Protein 1NN5 (pdb70)

Radius of gyration: 16.19 Å; Cα contacts (8 Å, |Δi|>4): 352; chains: 1; bounding box: 42×41×39 Å

Solvent-accessible surface area: 9701 Å² total; per-residue (Å²): 252,43,2,0,0,0,0,0,0,0,9,23,113,2,20,13,52,38,5,0,132,44,0,21,117,20,0,59,92,62,70,49,140,7,68,56,20,87,8,23,26,85,80,31,151,42,0,128,98,0,15,32,5,15,69,134,155,39,129,38,104,52,80,46,0,0,82,39,26,2,34,0,5,95,69,29,10,95,64,0,108,96,50,2,83,97,24,1,3,1,0,0,18,47,1,0,0,10,9,0,0,22,4,11,3,26,76,152,22,65,51,93,92,0,51,88,35,0,43,14,0,2,49,4,18,2,0,0,2,0,74,14,130,58,80,56,8,84,180,125,88,54,25,75,84,58,79,29,21,84,122,1,28,118,14,0,68,83,8,34,138,33,132,84,11,61,31,85,83,3,71,2,68,88,70,100,106,38,4,17,79,53,0,60,70,48,0,48,84,6,22,58,84,28,20,158,54,120,46,28,90,0,33,174

GO terms:
  GO:0004798 dTMP kinase activity (F, IDA)
  GO:0005524 ATP binding (F, IDA)
  GO:0046105 thymidine biosynthetic process (P, IDA)
  GO:0006233 dTDP biosynthetic process (P, IDA)
  GO:0004798 dTMP kinase activity (F, EXP)
  GO:0004798 dTMP kinase activity (F, TAS)
  GO:0005739 mitochondrion (C, HTP)
  GO:0005829 cytosol (C, TAS)
  GO:0046105 thymidine biosynthetic process (P, TAS)

Nearest PDB structures (foldseek):
  1nn5-assembly1_A-2  TM=1.005E+00  e=3.009E-41  Homo sapiens
  1e9d-assembly1_A  TM=1.001E+00  e=5.548E-38  Homo sapiens
  2yof-assembly2_B  TM=9.367E-01  e=5.648E-21  Plasmodium falciparum 3D7
  2wwi-assembly2_C  TM=9.318E-01  e=3.232E-20  Plasmodium falciparum 3D7
  2yoh-assembly2_B  TM=9.414E-01  e=3.646E-20  Plasmodium falciparum 3D7

Secondary structure (DSSP, 8-state):
-PPPEEEEEESTTSSHHHHHHHHHHHHHHTT--EEEEESS-TTSHHHHHHHHHHTTSS---HHHHHHHHHHHHHTTHHHHHHHHHTT-EEEEES-HHHHHHHHHTSTT--HHHHHGGGTTSBPPSEEEEEE--HHHHHH--TT-SHHHHHHHHHHHHHHTT-TTS-EEEEETTS-HHHHHHHHHHHHHHHHHHGGGS---BTT-

CATH classification: 3.40.50.300

InterPro domains:
  IPR018094 Thymidylate kinase [MF_00165] (7-199)
  IPR018094 Thymidylate kinase [TIGR00041] (5-191)
  IPR018095 Thymidylate kinase, conserved site [PS01331] (94-106)
  IPR027417 P-loop containing nucleoside triphosphate hydrolase [G3DSA:3.40.50.300] (1-212)
  IPR027417 P-loop containing nucleoside triphosphate hydrolase [SSF52540] (4-200)
  IPR039430 Thymidylate kinase-like domain [PF02223] (11-191)

Organism: Homo sapiens (NCBI:txid9606)

Sequence (204 aa):
RRGALIVLEGVDRAGKSTQSRKLVEALCAAGHRAELLRFPERSTEIGKLLSSYLQKKSDVEDHSVHLLFSANRWEQVPLIKEKLSQGVTLVVDRYAFSGVAFTGAKENFSLDWCKQPDVGLPKPDLVLFLQLQLADAAKRERYENGAFQERALRCFHQLMKDTTLNWKMVDASKSIEAVHEDIRVLSEDAIATATEKPLGELWK

B-factor: mean 20.15, std 10.58, range [7.28, 61.02]

Foldseek 3Di:
DFFFEEEEAEFAQLCLVVLLVLLCVVCVVVPAAEDEAEPPPLPDPLNVVLVCQLQVVDPDDLVVSLLSRLVSQVVCQVVVVVRRVVRYYYYYRDDLLLSLLQSVLDPPDPSVNSCPSQFFGFAGLEYEYRDDPLVVSVVRGPQPDVSSSVSSVVSSVVVVVPPVHHYDYFDSPDDSVVSSVVVNVVSVVSRPPSPVDDGDTPPD

Structure (mmCIF, N/CA/C/O backbone):
data_1NN5
#
_entry.id   1NN5
#
_cell.length_a   101.100
_cell.length_b   101.100
_cell.length_c   49.800
_cell.angle_alpha   90.00
_cell.angle_beta   90.00
_cell.angle_gamma   90.00
#
_symmetry.space_group_name_H-M   'P 43 21 2'
#
loop_
_entity.id
_entity.type
_entity.pdbx_description
1 polymer 'Similar to deoxythymidylate kinase (thymidylate kinase)'
2 non-polymer 'MAGNESIUM ION'
3 non-polymer "3'-DEOXYTHYMIDINE-5'-MONOPHOSPHATE"
4 non-polymer 'PHOSPHOAMINOPHOSPHONIC ACID-ADENYLATE ESTER'
5 water water
#
loop_
_atom_site.group_PDB
_atom_site.id
_atom_site.type_symbol
_atom_site.label_atom_id
_atom_site.label_alt_id
_atom_site.label_comp_id
_atom_site.label_asym_id
_atom_site.label_entity_id
_atom_site.label_seq_id
_atom_site.pdbx_PDB_ins_code
_atom_site.Cartn_x
_atom_site.Cartn_y
_atom_site.Cartn_z
_atom_site.occupancy
_atom_site.B_iso_or_equiv
_atom_site.auth_seq_id
_atom_site.auth_comp_id
_atom_site.auth_asym_id
_atom_site.auth_atom_id
_atom_site.pdbx_PDB_model_num
ATOM 1 N N . ARG A 1 7 ? -8.365 65.206 3.643 1.00 27.70 4 ARG A N 1
ATOM 2 C CA . ARG A 1 7 ? -8.732 65.647 5.029 1.00 26.25 4 ARG A CA 1
ATOM 3 C C . ARG A 1 7 ? -7.451 65.896 5.822 1.00 22.23 4 ARG A C 1
ATOM 4 O O . ARG A 1 7 ? -6.801 64.921 6.195 1.00 22.53 4 ARG A O 1
ATOM 12 N N . ARG A 1 8 ? -7.086 67.163 6.001 1.00 19.10 5 ARG A N 1
ATOM 13 C CA . ARG A 1 8 ? -5.805 67.392 6.650 1.00 15.97 5 ARG A CA 1
ATOM 14 C C . ARG A 1 8 ? -5.787 67.039 8.136 1.00 14.54 5 ARG A C 1
ATOM 15 O O . ARG A 1 8 ? -6.801 67.079 8.822 1.00 15.04 5 ARG A O 1
ATOM 23 N N . GLY A 1 9 ? -4.542 66.847 8.589 1.00 14.24 6 GLY A N 1
ATOM 24 C CA . GLY A 1 9 ? -4.304 66.632 10.016 1.00 12.40 6 GLY A CA 1
ATOM 25 C C . GLY A 1 9 ? -4.339 67.989 10.740 1.00 14.08 6 GLY A C 1
ATOM 26 O O . GLY A 1 9 ? -4.273 69.049 10.116 1.00 12.24 6 GLY A O 1
ATOM 27 N N . ALA A 1 10 ? -4.416 67.903 12.064 1.00 12.36 7 ALA A N 1
ATOM 28 C CA . ALA A 1 10 ? -4.389 69.079 12.920 1.00 11.49 7 ALA A CA 1
ATOM 29 C C . ALA A 1 10 ? -2.943 69.330 13.404 1.00 10.09 7 ALA A C 1
ATOM 30 O O . ALA A 1 10 ? -2.189 68.384 13.570 1.00 10.40 7 ALA A O 1
ATOM 32 N N . LEU A 1 11 ? -2.655 70.590 13.651 1.00 10.65 8 LEU A N 1
ATOM 33 C CA . LEU A 1 11 ? -1.344 70.983 14.209 1.00 9.83 8 LEU A CA 1
ATOM 34 C C . LEU A 1 11 ? -1.616 71.370 15.657 1.00 9.53 8 LEU A C 1
ATOM 35 O O . LEU A 1 11 ? -2.282 72.363 15.922 1.00 10.69 8 LEU A O 1
ATOM 40 N N . ILE A 1 12 ? -1.193 70.512 16.567 1.00 9.33 9 ILE A N 1
ATOM 41 C CA . ILE A 1 12 ? -1.482 70.701 17.990 1.00 8.41 9 ILE A CA 1
ATOM 42 C C . ILE A 1 12 ? -0.183 70.982 18.734 1.00 10.01 9 ILE A C 1
ATOM 43 O O . ILE A 1 12 ? 0.761 70.199 18.588 1.00 10.60 9 ILE A O 1
ATOM 48 N N . VAL A 1 13 ? -0.122 72.112 19.431 1.00 9.98 10 VAL A N 1
ATOM 49 C CA . VAL A 1 13 ? 1.091 72.466 20.163 1.00 10.33 10 VAL A CA 1
ATOM 50 C C . VAL A 1 13 ? 0.858 72.396 21.665 1.00 9.00 10 VAL A C 1
ATOM 51 O O . VAL A 1 13 ? -0.202 72.856 22.125 1.00 8.89 10 VAL A O 1
ATOM 55 N N . LEU A 1 14 ? 1.865 71.912 22.391 1.00 9.03 11 LEU A N 1
ATOM 56 C CA . LEU A 1 14 ? 1.836 71.934 23.853 1.00 9.57 11 LEU A CA 1
ATOM 57 C C . LEU A 1 14 ? 2.903 72.935 24.318 1.00 10.38 11 LEU A C 1
ATOM 58 O O . LEU A 1 14 ? 4.073 72.850 23.933 1.00 10.79 11 LEU A O 1
ATOM 63 N N . GLU A 1 15 ? 2.471 73.865 25.157 1.00 9.73 12 GLU A N 1
ATOM 64 C CA . GLU A 1 15 ? 3.337 74.852 25.793 1.00 9.39 12 GLU A CA 1
ATOM 65 C C . GLU A 1 15 ? 3.086 74.845 27.308 1.00 11.65 12 GLU A C 1
ATOM 66 O O . GLU A 1 15 ? 2.143 74.182 27.762 1.00 11.57 12 GLU A O 1
ATOM 72 N N . GLY A 1 16 ? 3.971 75.505 28.041 1.00 13.49 13 GLY A N 1
ATOM 73 C CA . GLY A 1 16 ? 3.890 75.573 29.502 1.00 15.46 13 GLY A CA 1
ATOM 74 C C . GLY A 1 16 ? 5.305 75.858 30.052 1.00 20.44 13 GLY A C 1
ATOM 75 O O . GLY A 1 16 ? 6.301 75.815 29.333 1.00 21.09 13 GLY A O 1
ATOM 76 N N . VAL A 1 17 ? 5.367 76.254 31.323 1.00 26.67 14 VAL A N 1
ATOM 77 C CA . VAL A 1 17 ? 6.647 76.538 31.969 1.00 27.98 14 VAL A CA 1
ATOM 78 C C . VAL A 1 17 ? 7.432 75.232 32.095 1.00 29.07 14 VAL A C 1
ATOM 79 O O . VAL A 1 17 ? 6.847 74.161 31.868 1.00 29.30 14 VAL A O 1
ATOM 83 N N . ASP A 1 18 ? 8.705 75.310 32.473 1.00 26.45 15 ASP A N 1
ATOM 84 C CA . ASP A 1 18 ? 9.482 74.086 32.639 1.00 25.26 15 ASP A CA 1
ATOM 85 C C . ASP A 1 18 ? 8.824 73.142 33.647 1.00 22.75 15 ASP A C 1
ATOM 86 O O . ASP A 1 18 ? 8.320 73.525 34.693 1.00 23.71 15 ASP A O 1
ATOM 91 N N . ARG A 1 19 ? 8.854 71.847 33.319 1.00 18.40 16 ARG A N 1
ATOM 92 C CA . ARG A 1 19 ? 8.306 70.794 34.158 1.00 18.32 16 ARG A CA 1
ATOM 93 C C . ARG A 1 19 ? 6.806 70.705 34.306 1.00 20.48 16 ARG A C 1
ATOM 94 O O . ARG A 1 19 ? 6.302 69.940 35.118 1.00 19.54 16 ARG A O 1
ATOM 102 N N . ALA A 1 20 ? 6.064 71.410 33.459 1.00 19.73 17 ALA A N 1
ATOM 103 C CA . ALA A 1 20 ? 4.620 71.373 33.438 1.00 20.80 17 ALA A CA 1
ATOM 104 C C . ALA A 1 20 ? 4.092 70.030 32.937 1.00 19.86 17 ALA A C 1
ATOM 105 O O . ALA A 1 20 ? 2.939 69.723 33.198 1.00 24.07 17 ALA A O 1
ATOM 107 N N . GLY A 1 21 ? 4.919 69.246 32.242 1.00 12.39 18 GLY A N 1
ATOM 108 C CA . GLY A 1 21 ? 4.465 67.974 31.705 1.00 12.48 18 GLY A CA 1
ATOM 109 C C . GLY A 1 21 ? 4.321 67.931 30.180 1.00 10.57 18 GLY A C 1
ATOM 110 O O . GLY A 1 21 ? 3.686 67.042 29.595 1.00 10.40 18 GLY A O 1
ATOM 111 N N . LYS A 1 22 ? 4.915 68.895 29.500 1.00 10.60 19 LYS A N 1
ATOM 112 C CA . LYS A 1 22 ? 4.799 69.010 28.046 1.00 9.49 19 LYS A CA 1
ATOM 113 C C . LYS A 1 22 ? 5.262 67.746 27.342 1.00 10.72 19 LYS A C 1
ATOM 114 O O . LYS A 1 22 ? 4.608 67.250 26.423 1.00 10.44 19 LYS A O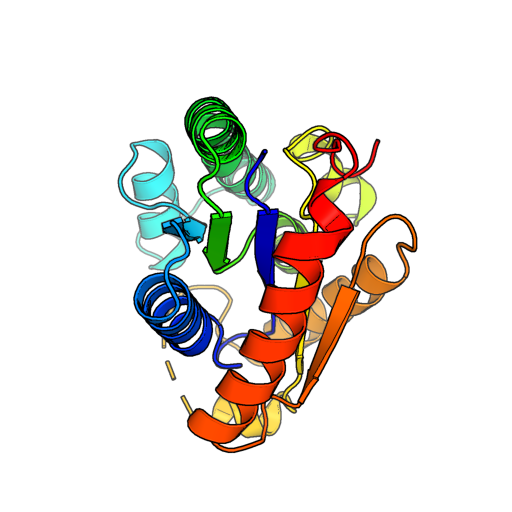 1
ATOM 120 N N . SER A 1 23 ? 6.460 67.277 27.708 1.00 10.67 20 SER A N 1
ATOM 121 C CA . SER A 1 23 ? 6.971 66.117 26.975 1.00 9.29 20 SER A CA 1
ATOM 122 C C . SER A 1 23 ? 6.197 64.858 27.304 1.00 9.27 20 SER A C 1
ATOM 123 O O . SER A 1 23 ? 5.856 64.087 26.387 1.00 10.55 20 SER A O 1
ATOM 126 N N . THR A 1 24 ? 5.912 64.662 28.589 1.00 9.98 21 THR A N 1
ATOM 127 C CA . THR A 1 24 ? 5.126 63.473 28.940 1.00 9.95 21 THR A CA 1
ATOM 128 C C . THR A 1 24 ? 3.795 63.468 28.192 1.00 9.95 21 THR A C 1
ATOM 129 O O . THR A 1 24 ? 3.368 62.447 27.645 1.00 10.29 21 THR A O 1
ATOM 133 N N . GLN A 1 25 ? 3.094 64.610 28.280 1.00 10.04 22 GLN A N 1
ATOM 134 C CA . GLN A 1 25 ? 1.770 64.674 27.644 1.00 7.28 22 GLN A CA 1
ATOM 135 C C . GLN A 1 25 ? 1.830 64.647 26.126 1.00 9.58 22 GLN A C 1
ATOM 136 O O . GLN A 1 25 ? 0.889 64.089 25.521 1.00 8.95 22 GLN A O 1
ATOM 142 N N . SER A 1 26 ? 2.904 65.158 25.527 1.00 8.73 23 SER A N 1
ATOM 143 C CA . SER A 1 26 ? 2.984 65.055 24.059 1.00 8.43 23 SER A CA 1
ATOM 144 C C . SER A 1 26 ? 3.141 63.600 23.651 1.00 8.02 23 SER A C 1
ATOM 145 O O . SER A 1 26 ? 2.474 63.124 22.740 1.00 9.75 23 SER A O 1
ATOM 149 N N . ARG A 1 27 ? 4.008 62.861 24.355 1.00 9.39 24 ARG A N 1
ATOM 150 C CA . ARG A 1 27 ? 4.215 61.447 24.043 1.00 9.69 24 ARG A CA 1
ATOM 151 C C . ARG A 1 27 ? 2.922 60.676 24.263 1.00 9.45 24 ARG A C 1
ATOM 152 O O . ARG A 1 27 ? 2.548 59.892 23.367 1.00 10.59 24 ARG A O 1
ATOM 160 N N . LYS A 1 28 ? 2.270 60.866 25.399 1.00 8.59 25 LYS A N 1
ATOM 161 C CA . LYS A 1 28 ? 1.038 60.112 25.668 1.00 9.04 25 LYS A CA 1
ATOM 162 C C . LYS A 1 28 ? -0.073 60.487 24.686 1.00 9.87 25 LYS A C 1
ATOM 163 O O . LYS A 1 28 ? -0.876 59.625 24.328 1.00 10.55 25 LYS A O 1
ATOM 169 N N . LEU A 1 29 ? -0.110 61.731 24.230 1.00 9.69 26 LEU A N 1
ATOM 170 C CA . LEU A 1 29 ? -1.174 62.111 23.302 1.00 8.79 26 LEU A CA 1
ATOM 171 C C . LEU A 1 29 ? -0.970 61.397 21.982 1.00 9.53 26 LEU A C 1
ATOM 172 O O . LEU A 1 29 ? -1.954 60.887 21.426 1.00 9.20 26 LEU A O 1
ATOM 177 N N . VAL A 1 30 ? 0.239 61.358 21.432 1.00 9.40 27 VAL A N 1
ATOM 178 C CA . VAL A 1 30 ? 0.449 60.689 20.139 1.00 9.75 27 VAL A CA 1
ATOM 179 C C . VAL A 1 30 ? 0.112 59.211 20.295 1.00 10.05 27 VAL A C 1
ATOM 180 O O . VAL A 1 30 ? -0.553 58.656 19.422 1.00 10.35 27 VAL A O 1
ATOM 184 N N . GLU A 1 31 ? 0.528 58.611 21.401 1.00 10.28 28 GLU A N 1
ATOM 185 C CA . GLU A 1 31 ? 0.205 57.185 21.599 1.00 12.46 28 GLU A CA 1
ATOM 186 C C . GLU A 1 31 ? -1.293 56.958 21.610 1.00 12.56 28 GLU A C 1
ATOM 187 O O . GLU A 1 31 ? -1.805 56.042 20.951 1.00 13.52 28 GLU A O 1
ATOM 193 N N . ALA A 1 32 ? -2.029 57.791 22.330 1.00 11.63 29 ALA A N 1
ATOM 194 C CA . ALA A 1 32 ? -3.481 57.607 22.436 1.00 10.66 29 ALA A CA 1
ATOM 195 C C . ALA A 1 32 ? -4.177 57.855 21.109 1.00 10.90 29 ALA A C 1
ATOM 196 O O . ALA A 1 32 ? -5.150 57.150 20.775 1.00 12.37 29 ALA A O 1
ATOM 198 N N . LEU A 1 33 ? -3.743 58.882 20.394 1.00 10.64 30 LEU A N 1
ATOM 199 C CA . LEU A 1 33 ? -4.387 59.168 19.108 1.00 9.65 30 LEU A CA 1
ATOM 200 C C . LEU A 1 33 ? -4.167 58.006 18.158 1.00 10.46 30 LEU A C 1
ATOM 201 O O . LEU A 1 33 ? -5.131 57.587 17.482 1.00 12.06 30 LEU A O 1
ATOM 206 N N . CYS A 1 34 ? -2.943 57.476 18.059 1.00 10.65 31 CYS A N 1
ATOM 207 C CA . CYS A 1 34 ? -2.689 56.370 17.140 1.00 10.44 31 CYS A CA 1
ATOM 208 C C . CYS A 1 34 ? -3.473 55.126 17.560 1.00 13.68 31 CYS A C 1
ATOM 209 O O . CYS A 1 34 ? -3.989 54.418 16.682 1.00 14.30 31 CYS A O 1
ATOM 212 N N . ALA A 1 35 ? -3.623 54.910 18.868 1.00 11.33 32 ALA A N 1
ATOM 213 C CA . ALA A 1 35 ? -4.387 53.735 19.320 1.00 12.22 32 ALA A CA 1
ATOM 214 C C . ALA A 1 35 ? -5.862 53.884 18.982 1.00 12.48 32 ALA A C 1
ATOM 215 O O . ALA A 1 35 ? -6.597 52.886 18.970 1.00 14.70 32 ALA A O 1
ATOM 217 N N . ALA A 1 36 ? -6.327 55.109 18.760 1.00 11.44 33 ALA A N 1
ATOM 218 C CA . ALA A 1 36 ? -7.692 55.416 18.426 1.00 12.14 33 ALA A CA 1
ATOM 219 C C . ALA A 1 36 ? -7.858 55.548 16.913 1.00 11.17 33 ALA A C 1
ATOM 220 O O . ALA A 1 36 ? -8.882 56.091 16.459 1.00 11.61 33 ALA A O 1
ATOM 222 N N . GLY A 1 37 ? -6.922 55.035 16.124 1.00 10.82 34 GLY A N 1
ATOM 223 C CA . GLY A 1 37 ? -7.013 55.020 14.687 1.00 10.85 34 GLY A CA 1
ATOM 224 C C . GLY A 1 37 ? -6.599 56.264 13.938 1.00 12.28 34 GLY A C 1
ATOM 225 O O . GLY A 1 37 ? -6.796 56.351 12.725 1.00 12.40 34 GLY A O 1
ATOM 226 N N . HIS A 1 38 ? -6.114 57.286 14.663 1.00 11.78 35 HIS A N 1
ATOM 227 C CA . HIS A 1 38 ? -5.643 58.460 13.920 1.00 10.63 35 HIS A CA 1
ATOM 228 C C . HIS A 1 38 ? -4.203 58.227 13.452 1.00 11.80 35 HIS A C 1
ATOM 229 O O . HIS A 1 38 ? -3.492 57.419 14.053 1.00 14.11 35 HIS A O 1
ATOM 236 N N . ARG A 1 39 ? -3.799 58.964 12.439 1.00 12.75 36 ARG A N 1
ATOM 237 C CA . ARG A 1 39 ? -2.403 59.036 12.064 1.00 13.05 36 ARG A CA 1
ATOM 238 C C . ARG A 1 39 ? -1.870 60.304 12.769 1.00 12.03 36 ARG A C 1
ATOM 239 O O . ARG A 1 39 ? -2.342 61.396 12.477 1.00 14.23 36 ARG A O 1
ATOM 247 N N . ALA A 1 40 ? -0.993 60.094 13.731 1.00 12.63 37 ALA A N 1
ATOM 248 C CA . ALA A 1 40 ? -0.453 61.234 14.477 1.00 12.82 37 ALA A CA 1
ATOM 249 C C . ALA A 1 40 ? 1.017 60.959 14.736 1.00 13.34 37 ALA A C 1
ATOM 250 O O . ALA A 1 40 ? 1.434 59.807 14.934 1.00 14.04 37 ALA A O 1
ATOM 252 N N . GLU A 1 41 ? 1.790 62.055 14.693 1.00 11.93 38 GLU A N 1
ATOM 253 C CA . GLU A 1 41 ? 3.209 61.951 14.946 1.00 11.34 38 GLU A CA 1
ATOM 254 C C . GLU A 1 41 ? 3.674 63.074 15.885 1.00 11.12 38 GLU A C 1
ATOM 255 O O . GLU A 1 41 ? 3.047 64.132 15.938 1.00 11.53 38 GLU A O 1
ATOM 261 N N . LEU A 1 42 ? 4.765 62.808 16.566 1.00 11.02 39 LEU A N 1
ATOM 262 C CA . LEU A 1 42 ? 5.365 63.743 17.506 1.00 8.99 39 LEU A CA 1
ATOM 263 C C . LEU A 1 42 ? 6.516 64.546 16.906 1.00 10.72 39 LEU A C 1
ATOM 264 O O . LEU A 1 42 ? 7.428 64.016 16.272 1.00 13.26 39 LEU A O 1
ATOM 269 N N . LEU A 1 43 ? 6.491 65.830 17.228 1.00 9.81 40 LEU A N 1
ATOM 270 C CA . LEU A 1 43 ? 7.609 66.724 16.909 1.00 9.87 40 LEU A CA 1
ATOM 271 C C . LEU A 1 43 ? 7.974 67.493 18.177 1.00 12.17 40 LEU A C 1
ATOM 272 O O . LEU A 1 43 ? 7.160 67.567 19.114 1.00 11.34 40 LEU A O 1
ATOM 277 N N . ARG A 1 44 ? 9.181 68.075 18.202 1.00 11.41 41 ARG A N 1
ATOM 278 C CA . ARG A 1 44 ? 9.529 68.907 19.359 1.00 11.90 41 ARG A CA 1
ATOM 279 C C . ARG A 1 44 ? 10.447 70.033 18.879 1.00 12.10 41 ARG A C 1
ATOM 280 O O . ARG A 1 44 ? 11.087 69.916 17.826 1.00 12.81 41 ARG A O 1
ATOM 288 N N . PHE A 1 45 ? 10.432 71.099 19.661 1.00 10.48 42 PHE A N 1
ATOM 289 C CA . PHE A 1 45 ? 11.377 72.185 19.378 1.00 9.40 42 PHE A CA 1
ATOM 290 C C . PHE A 1 45 ? 12.062 72.538 20.675 1.00 10.60 42 PHE A C 1
ATOM 291 O O . PHE A 1 45 ? 11.412 72.600 21.726 1.00 10.63 42 PHE A O 1
ATOM 299 N N . PRO A 1 46 ? 13.354 72.843 20.635 1.00 9.64 43 PRO A N 1
ATOM 300 C CA . PRO A 1 46 ? 14.168 72.744 19.457 1.00 10.65 43 PRO A CA 1
ATOM 301 C C . PRO A 1 46 ? 14.338 71.293 19.007 1.00 12.08 43 PRO A C 1
ATOM 302 O O . PRO A 1 46 ? 14.321 70.336 19.790 1.00 11.73 43 PRO A O 1
ATOM 306 N N . GLU A 1 47 ? 14.512 71.169 17.704 1.00 11.58 44 GLU A N 1
ATOM 307 C CA . GLU A 1 47 ? 14.795 69.873 17.076 1.00 12.64 44 GLU A CA 1
ATOM 308 C C . GLU A 1 47 ? 16.320 69.842 17.012 1.00 14.55 44 GLU A C 1
ATOM 309 O O . GLU A 1 47 ? 16.915 70.454 16.125 1.00 15.94 44 GLU A O 1
ATOM 315 N N . ARG A 1 48 ? 16.930 69.097 17.936 1.00 15.37 45 ARG A N 1
ATOM 316 C CA . ARG A 1 48 ? 18.391 69.139 18.029 1.00 19.10 45 ARG A CA 1
ATOM 317 C C . ARG A 1 48 ? 19.149 68.308 17.032 1.00 19.94 45 ARG A C 1
ATOM 318 O O . ARG A 1 48 ? 20.394 68.368 17.077 1.00 23.70 45 ARG A O 1
ATOM 326 N N . SER A 1 49 ? 18.501 67.563 16.167 1.00 18.12 46 SER A N 1
ATOM 327 C CA . SER A 1 49 ? 19.143 66.674 15.225 1.00 21.93 46 SER A CA 1
ATOM 328 C C . SER A 1 49 ? 19.804 67.406 14.062 1.00 24.08 46 SER A C 1
ATOM 329 O O . SER A 1 49 ? 20.710 66.850 13.446 1.00 25.35 46 SER A O 1
ATOM 332 N N . THR A 1 50 ? 19.352 68.626 13.772 1.00 19.12 47 THR A N 1
ATOM 333 C CA . THR A 1 50 ? 19.910 69.330 12.604 1.00 15.63 47 THR A CA 1
ATOM 334 C C . THR A 1 50 ? 21.158 70.116 12.977 1.00 16.44 47 THR A C 1
ATOM 335 O O . THR A 1 50 ? 21.473 70.301 14.165 1.00 16.57 47 THR A O 1
ATOM 339 N N . GLU A 1 51 ? 21.847 70.638 11.971 1.00 18.41 48 GLU A N 1
ATOM 340 C CA . GLU A 1 51 ? 23.030 71.461 12.242 1.00 16.38 48 GLU A CA 1
ATOM 341 C C . GLU A 1 51 ? 22.647 72.610 13.166 1.00 15.83 48 GLU A C 1
ATOM 342 O O . GLU A 1 51 ? 23.356 72.877 14.140 1.00 14.43 48 GLU A O 1
ATOM 348 N N . ILE A 1 52 ? 21.547 73.295 12.832 1.00 15.22 49 ILE A N 1
ATOM 349 C CA . ILE A 1 52 ? 21.104 74.384 13.732 1.00 12.93 49 ILE A CA 1
ATOM 350 C C . ILE A 1 52 ? 20.745 73.861 15.097 1.00 14.20 49 ILE A C 1
ATOM 351 O O . ILE A 1 52 ? 21.102 74.458 16.131 1.00 15.68 49 ILE A O 1
ATOM 356 N N . GLY A 1 53 ? 20.022 72.745 15.147 1.00 16.02 50 GLY A N 1
ATOM 357 C CA . GLY A 1 53 ? 19.632 72.139 16.414 1.00 15.51 50 GLY A CA 1
ATOM 358 C C . GLY A 1 53 ? 20.850 71.816 17.257 1.00 13.16 50 GLY A C 1
ATOM 359 O O . GLY A 1 53 ? 20.766 71.973 18.488 1.00 14.40 50 GLY A O 1
ATOM 360 N N . LYS A 1 54 ? 21.936 71.352 16.678 1.00 17.28 51 LYS A N 1
ATOM 361 C CA . LYS A 1 54 ? 23.132 71.050 17.481 1.00 17.41 51 LYS A CA 1
ATOM 362 C C . LYS A 1 54 ? 23.724 72.277 18.140 1.00 17.65 51 LYS A C 1
ATOM 363 O O . LYS A 1 54 ? 24.159 72.233 19.297 1.00 19.75 51 LYS A O 1
ATOM 369 N N . LEU A 1 55 ? 23.760 73.415 17.441 1.00 15.21 52 LEU A N 1
ATOM 370 C CA . LEU A 1 55 ? 24.225 74.671 18.012 1.00 17.54 52 LEU A CA 1
ATOM 371 C C . LEU A 1 55 ? 23.332 75.102 19.177 1.00 17.12 52 LEU A C 1
ATOM 372 O O . LEU A 1 55 ? 23.781 75.600 20.200 1.00 17.78 52 LEU A O 1
ATOM 377 N N . LEU A 1 56 ? 22.040 74.880 19.022 1.00 14.05 53 LEU A N 1
ATOM 378 C CA . LEU A 1 56 ? 21.082 75.242 20.062 1.00 13.66 53 LEU A CA 1
ATOM 379 C C . LEU A 1 56 ? 21.247 74.340 21.283 1.00 15.47 53 LEU A C 1
ATOM 380 O O . LEU A 1 56 ? 21.093 74.794 22.407 1.00 16.37 53 LEU A O 1
ATOM 385 N N . SER A 1 57 ? 21.516 73.063 21.027 1.00 18.68 54 SER A N 1
ATOM 386 C CA . SER A 1 57 ? 21.690 72.114 22.132 1.00 17.64 54 SER A CA 1
ATOM 387 C C . SER A 1 57 ? 22.939 72.478 22.921 1.00 19.63 54 SER A C 1
ATOM 388 O O . SER A 1 57 ? 22.909 72.485 24.149 1.00 18.61 54 SER A O 1
ATOM 391 N N . SER A 1 58 ? 24.002 72.836 22.189 1.00 21.93 55 SER A N 1
ATOM 392 C CA . SER A 1 58 ? 25.236 73.220 22.890 1.00 21.69 55 SER A CA 1
ATOM 393 C C . SER A 1 58 ? 25.018 74.471 23.720 1.00 21.53 55 SER A C 1
ATOM 394 O O . SER A 1 58 ? 25.421 74.527 24.889 1.00 21.32 55 SER A O 1
ATOM 397 N N . TYR A 1 59 ? 24.269 75.444 23.192 1.00 19.06 56 TYR A N 1
ATOM 398 C CA . TYR A 1 59 ? 23.955 76.662 23.917 1.00 19.01 56 TYR A CA 1
ATOM 399 C C . TYR A 1 59 ? 23.178 76.384 25.201 1.00 19.57 56 TYR A C 1
ATOM 400 O O . TYR A 1 59 ? 23.504 76.918 26.278 1.00 21.02 56 TYR A O 1
ATOM 409 N N . LEU A 1 60 ? 22.117 75.579 25.102 1.00 16.78 57 LEU A N 1
ATOM 410 C CA . LEU A 1 60 ? 21.289 75.303 26.282 1.00 17.49 57 LEU A CA 1
ATOM 411 C C . LEU A 1 60 ? 22.065 74.555 27.359 1.00 20.81 57 LEU A C 1
ATOM 412 O O . LEU A 1 60 ? 21.760 74.717 28.549 1.00 21.19 57 LEU A O 1
ATOM 417 N N . GLN A 1 61 ? 23.026 73.754 26.928 1.00 21.69 58 GLN A N 1
ATOM 418 C CA . GLN A 1 61 ? 23.860 72.988 27.851 1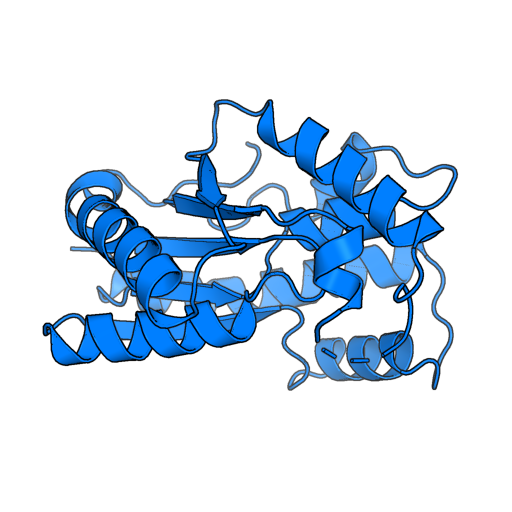.00 25.61 58 GLN A CA 1
ATOM 419 C C . GLN A 1 61 ? 24.961 73.851 28.459 1.00 28.92 58 GLN A C 1
ATOM 420 O O . GLN A 1 61 ? 25.722 73.409 29.325 1.00 30.05 58 GLN A O 1
ATOM 426 N N . LYS A 1 62 ? 25.055 75.089 27.990 1.00 27.09 59 LYS A N 1
ATOM 427 C CA . LYS A 1 62 ? 26.067 76.024 28.467 1.00 27.76 59 LYS A CA 1
ATOM 428 C C . LYS A 1 62 ? 27.456 75.590 28.015 1.00 27.39 59 LYS A C 1
ATOM 429 O O . LYS A 1 62 ? 28.446 75.949 28.650 1.00 29.75 59 LYS A O 1
ATOM 435 N N . LYS A 1 63 ? 27.523 74.821 26.941 1.00 28.45 60 LYS A N 1
ATOM 436 C CA . LYS A 1 63 ? 28.792 74.361 26.387 1.00 29.08 60 LYS A CA 1
ATOM 437 C C . LYS A 1 63 ? 29.289 75.397 25.387 1.00 28.38 60 LYS A C 1
ATOM 438 O O . LYS A 1 63 ? 30.429 75.417 24.939 1.00 29.61 60 LYS A O 1
ATOM 444 N N . SER A 1 64 ? 28.366 76.301 25.042 1.00 30.78 61 SER A N 1
ATOM 445 C CA . SER A 1 64 ? 28.711 77.396 24.147 1.00 28.71 61 SER A CA 1
ATOM 446 C C . SER A 1 64 ? 27.875 78.617 24.522 1.00 27.67 61 SER A C 1
ATOM 447 O O . SER A 1 64 ? 26.809 78.514 25.124 1.00 26.71 61 SER A O 1
ATOM 450 N N . ASP A 1 65 ? 28.426 79.775 24.188 1.00 26.52 62 ASP A N 1
ATOM 451 C CA . ASP A 1 65 ? 27.738 81.036 24.418 1.00 27.84 62 ASP A CA 1
ATOM 452 C C . ASP A 1 65 ? 27.382 81.558 23.018 1.00 25.49 62 ASP A C 1
ATOM 453 O O . ASP A 1 65 ? 28.137 81.392 22.062 1.00 24.34 62 ASP A O 1
ATOM 458 N N . VAL A 1 66 ? 26.188 82.104 22.931 1.00 21.25 63 VAL A N 1
ATOM 459 C CA . VAL A 1 66 ? 25.667 82.645 21.685 1.00 18.54 63 VAL A CA 1
ATOM 460 C C . VAL A 1 66 ? 24.987 83.969 22.016 1.00 17.64 63 VAL A C 1
ATOM 461 O O . VAL A 1 66 ? 24.231 84.094 22.990 1.00 17.45 63 VAL A O 1
ATOM 465 N N . GLU A 1 67 ? 25.291 84.974 21.218 1.00 13.79 64 GLU A N 1
ATOM 466 C CA . GLU A 1 67 ? 24.676 86.295 21.372 1.00 12.19 64 GLU A CA 1
ATOM 467 C C . GLU A 1 67 ? 23.160 86.150 21.377 1.00 12.69 64 GLU A C 1
ATOM 468 O O . GLU A 1 67 ? 22.625 85.324 20.619 1.00 12.57 64 GLU A O 1
ATOM 474 N N . ASP A 1 68 ? 22.439 86.863 22.227 1.00 11.75 65 ASP A N 1
ATOM 475 C CA . ASP A 1 68 ? 21.018 86.635 22.463 1.00 14.86 65 ASP A CA 1
ATOM 476 C C . ASP A 1 68 ? 20.122 86.779 21.247 1.00 11.83 65 ASP A C 1
ATOM 477 O O . ASP A 1 68 ? 19.133 86.046 21.099 1.00 13.62 65 ASP A O 1
ATOM 482 N N . HIS A 1 69 ? 20.378 87.758 20.399 1.00 10.77 66 HIS A N 1
ATOM 483 C CA . HIS A 1 69 ? 19.574 87.910 19.176 1.00 10.52 66 HIS A CA 1
ATOM 484 C C . HIS A 1 69 ? 19.888 86.759 18.232 1.00 12.81 66 HIS A C 1
ATOM 485 O O . HIS A 1 69 ? 18.980 86.179 17.623 1.00 10.74 66 HIS A O 1
ATOM 492 N N . SER A 1 70 ? 21.177 86.462 18.039 1.00 11.47 67 SER A N 1
ATOM 493 C CA . SER A 1 70 ? 21.552 85.359 17.175 1.00 10.60 67 SER A CA 1
ATOM 494 C C . SER A 1 70 ? 20.875 84.060 17.604 1.00 10.34 67 SER A C 1
ATOM 495 O O . SER A 1 70 ? 20.309 83.300 16.787 1.00 11.64 67 SER A O 1
ATOM 499 N N . VAL A 1 71 ? 20.899 83.735 18.903 1.00 10.16 68 VAL A N 1
ATOM 500 C CA . VAL A 1 71 ? 20.301 82.475 19.342 1.00 11.98 68 VAL A CA 1
ATOM 501 C C . VAL A 1 71 ? 18.790 82.474 19.151 1.00 11.05 68 VAL A C 1
ATOM 502 O O . VAL A 1 71 ? 18.208 81.453 18.757 1.00 10.65 68 VAL A O 1
ATOM 506 N N . HIS A 1 72 ? 18.148 83.613 19.379 1.00 8.96 69 HIS A N 1
ATOM 507 C CA . HIS A 1 72 ? 16.719 83.715 19.102 1.00 9.24 69 HIS A CA 1
ATOM 508 C C . HIS A 1 72 ? 16.390 83.356 17.655 1.00 9.60 69 HIS A C 1
ATOM 509 O O . HIS A 1 72 ? 15.464 82.593 17.345 1.00 10.11 69 HIS A O 1
ATOM 516 N N . LEU A 1 73 ? 17.204 83.869 16.730 1.00 10.46 70 LEU A N 1
ATOM 517 C CA . LEU A 1 73 ? 16.978 83.614 15.288 1.00 9.26 70 LEU A CA 1
ATOM 518 C C . LEU A 1 73 ? 17.267 82.184 14.934 1.00 9.60 70 LEU A C 1
ATOM 519 O O . LEU A 1 73 ? 16.556 81.602 14.085 1.00 10.52 70 LEU A O 1
ATOM 524 N N . LEU A 1 74 ? 18.254 81.548 15.580 1.00 9.09 71 LEU A N 1
ATOM 525 C CA . LEU A 1 74 ? 18.525 80.135 15.379 1.00 9.37 71 LEU A CA 1
ATOM 526 C C . LEU A 1 74 ? 17.325 79.281 15.813 1.00 9.23 71 LEU A C 1
ATOM 527 O O . LEU A 1 74 ? 16.947 78.357 15.101 1.00 10.64 71 LEU A O 1
ATOM 532 N N . PHE A 1 75 ? 16.735 79.646 16.969 1.00 10.49 72 PHE A N 1
ATOM 533 C CA . PHE A 1 75 ? 15.555 78.885 17.422 1.00 9.70 72 PHE A CA 1
ATOM 534 C C . PHE A 1 75 ? 14.424 78.978 16.387 1.00 8.24 72 PHE A C 1
ATOM 535 O O . PHE A 1 75 ? 13.758 77.989 16.118 1.00 10.72 72 PHE A O 1
ATOM 543 N N . SER A 1 76 ? 14.226 80.152 15.803 1.00 9.04 73 SER A N 1
ATOM 544 C CA . SER A 1 76 ? 13.164 80.318 14.786 1.00 8.69 73 SER A CA 1
ATOM 545 C C . SER A 1 76 ? 13.569 79.619 13.503 1.00 8.93 73 SER A C 1
ATOM 546 O O . SER A 1 76 ? 12.731 78.901 12.903 1.00 9.35 73 SER A O 1
ATOM 549 N N . ALA A 1 77 ? 14.818 79.711 13.069 1.00 8.25 74 ALA A N 1
ATOM 550 C CA . ALA A 1 77 ? 15.276 79.015 11.872 1.00 8.48 74 ALA A CA 1
ATOM 551 C C . ALA A 1 77 ? 15.094 77.510 12.011 1.00 10.00 74 ALA A C 1
ATOM 552 O O . ALA A 1 77 ? 14.762 76.865 11.005 1.00 10.36 74 ALA A O 1
ATOM 554 N N . ASN A 1 78 ? 15.279 76.981 13.210 1.00 9.28 75 ASN A N 1
ATOM 555 C CA . ASN A 1 78 ? 15.062 75.555 13.481 1.00 10.14 75 ASN A CA 1
ATOM 556 C C . ASN A 1 78 ? 13.615 75.151 13.288 1.00 11.12 75 ASN A C 1
ATOM 557 O O . ASN A 1 78 ? 13.335 74.005 12.938 1.00 12.19 75 ASN A O 1
ATOM 562 N N . ARG A 1 79 ? 12.656 76.060 13.507 1.00 7.71 76 ARG A N 1
ATOM 563 C CA . ARG A 1 79 ? 11.262 75.766 13.166 1.00 9.46 76 ARG A CA 1
ATOM 564 C C . ARG A 1 79 ? 11.048 75.844 11.660 1.00 9.90 76 ARG A C 1
ATOM 565 O O . ARG A 1 79 ? 10.462 74.902 11.117 1.00 10.07 76 ARG A O 1
ATOM 573 N N . TRP A 1 80 ? 11.531 76.875 10.993 1.00 9.50 77 TRP A N 1
ATOM 574 C CA . TRP A 1 80 ? 11.331 76.986 9.543 1.00 9.11 77 TRP A CA 1
ATOM 575 C C . TRP A 1 80 ? 11.926 75.799 8.808 1.00 9.95 77 TRP A C 1
ATOM 576 O O . TRP A 1 80 ? 11.331 75.409 7.781 1.00 10.19 77 TRP A O 1
ATOM 587 N N . GLU A 1 81 ? 13.053 75.247 9.242 1.00 10.87 78 GLU A N 1
ATOM 588 C CA . GLU A 1 81 ? 13.614 74.127 8.480 1.00 10.29 78 GLU A CA 1
ATOM 589 C C . GLU A 1 81 ? 12.667 72.943 8.500 1.00 12.77 78 GLU A C 1
ATOM 590 O O . GLU A 1 81 ? 12.739 72.095 7.593 1.00 15.53 78 GLU A O 1
ATOM 596 N N . GLN A 1 82 ? 11.754 72.877 9.471 1.00 11.09 79 GLN A N 1
ATOM 597 C CA . GLN A 1 82 ? 10.811 71.769 9.535 1.00 11.60 79 GLN A CA 1
ATOM 598 C C . GLN A 1 82 ? 9.500 72.104 8.851 1.00 11.31 79 GLN A C 1
ATOM 599 O O . GLN A 1 82 ? 8.594 71.246 8.821 1.00 11.83 79 GLN A O 1
ATOM 605 N N . VAL A 1 83 ? 9.304 73.301 8.285 1.00 10.83 80 VAL A N 1
ATOM 606 C CA . VAL A 1 83 ? 8.027 73.676 7.691 1.00 11.49 80 VAL A CA 1
ATOM 607 C C . VAL A 1 83 ? 7.623 72.832 6.497 1.00 11.44 80 VAL A C 1
ATOM 608 O O . VAL A 1 83 ? 6.468 72.420 6.470 1.00 13.45 80 VAL A O 1
ATOM 612 N N . PRO A 1 84 ? 8.521 72.522 5.576 1.00 12.94 81 PRO A N 1
ATOM 613 C CA . PRO A 1 84 ? 8.137 71.677 4.446 1.00 13.98 81 PRO A CA 1
ATOM 614 C C . PRO A 1 84 ? 7.652 70.322 4.943 1.00 13.28 81 PRO A C 1
ATOM 615 O O . PRO A 1 84 ? 6.562 69.890 4.508 1.00 15.87 81 PRO A O 1
ATOM 619 N N . LEU A 1 85 ? 8.288 69.739 5.945 1.00 12.27 82 LEU A N 1
ATOM 620 C CA . LEU A 1 85 ? 7.827 68.472 6.521 1.00 11.76 82 LEU A CA 1
ATOM 621 C C . LEU A 1 85 ? 6.473 68.629 7.199 1.00 14.25 82 LEU A C 1
ATOM 622 O O . LEU A 1 85 ? 5.562 67.804 7.037 1.00 14.46 82 LEU A O 1
ATOM 627 N N . ILE A 1 86 ? 6.300 69.687 7.985 1.00 11.46 83 ILE A N 1
ATOM 628 C CA . ILE A 1 86 ? 5.035 69.912 8.677 1.00 11.36 83 ILE A CA 1
ATOM 629 C C . ILE A 1 86 ? 3.886 70.033 7.686 1.00 12.73 83 ILE A C 1
ATOM 630 O O . ILE A 1 86 ? 2.825 69.428 7.869 1.00 13.14 83 ILE A O 1
ATOM 635 N N . LYS A 1 87 ? 4.085 70.851 6.636 1.00 13.28 84 LYS A N 1
ATOM 636 C CA . LYS A 1 87 ? 3.000 71.033 5.663 1.00 13.31 84 LYS A CA 1
ATOM 637 C C . LYS A 1 87 ? 2.738 69.733 4.907 1.00 15.36 84 LYS A C 1
ATOM 638 O O . LYS A 1 87 ? 1.556 69.433 4.683 1.00 15.52 84 LYS A O 1
ATOM 644 N N . GLU A 1 88 ? 3.774 68.986 4.586 1.00 13.32 85 GLU A N 1
ATOM 645 C CA . GLU A 1 88 ? 3.555 67.716 3.877 1.00 16.24 85 GLU A CA 1
ATOM 646 C C . GLU A 1 88 ? 2.751 66.750 4.737 1.00 14.43 85 GLU A C 1
ATOM 647 O O . GLU A 1 88 ? 1.719 66.205 4.307 1.00 17.37 85 GLU A O 1
ATOM 653 N N . LYS A 1 89 ? 3.167 66.606 6.001 1.00 12.72 86 LYS A N 1
ATOM 654 C CA . LYS A 1 89 ? 2.440 65.656 6.854 1.00 14.12 86 LYS A CA 1
ATOM 655 C C . LYS A 1 89 ? 0.995 66.051 7.055 1.00 13.99 86 LYS A C 1
ATOM 656 O O . LYS A 1 89 ? 0.101 65.191 6.989 1.00 13.81 86 LYS A O 1
ATOM 662 N N . LEU A 1 90 ? 0.728 67.315 7.386 1.00 13.07 87 LEU A N 1
ATOM 663 C CA . LEU A 1 90 ? -0.633 67.786 7.590 1.00 12.83 87 LEU A CA 1
ATOM 664 C C . LEU A 1 90 ? -1.467 67.557 6.324 1.00 15.36 87 LEU A C 1
ATOM 665 O O . LEU A 1 90 ? -2.582 67.060 6.426 1.00 14.94 87 LEU A O 1
ATOM 670 N N . SER A 1 91 ? -0.828 67.796 5.174 1.00 14.20 88 SER A N 1
ATOM 671 C CA . SER A 1 91 ? -1.576 67.621 3.919 1.00 17.23 88 SER A CA 1
ATOM 672 C C . SER A 1 91 ? -1.953 66.163 3.695 1.00 18.84 88 SER A C 1
ATOM 673 O O . SER A 1 91 ? -2.975 65.926 3.049 1.00 21.77 88 SER A O 1
ATOM 676 N N . GLN A 1 92 ? -1.160 65.238 4.197 1.00 16.27 89 GLN A N 1
ATOM 677 C CA . GLN A 1 92 ? -1.391 63.812 4.024 1.00 19.89 89 GLN A CA 1
ATOM 678 C C . GLN A 1 92 ? -2.353 63.260 5.072 1.00 20.44 89 GLN A C 1
ATOM 679 O O . GLN A 1 92 ? -2.610 62.055 5.091 1.00 23.97 89 GLN A O 1
ATOM 685 N N . GLY A 1 93 ? -2.860 64.110 5.956 1.00 17.10 90 GLY A N 1
ATOM 686 C CA . GLY A 1 93 ? -3.813 63.701 6.968 1.00 16.48 90 GLY A CA 1
ATOM 687 C C . GLY A 1 93 ? -3.183 63.307 8.295 1.00 15.94 90 GLY A C 1
ATOM 688 O O . GLY A 1 93 ? -3.901 62.765 9.139 1.00 15.78 90 GLY A O 1
ATOM 689 N N . VAL A 1 94 ? 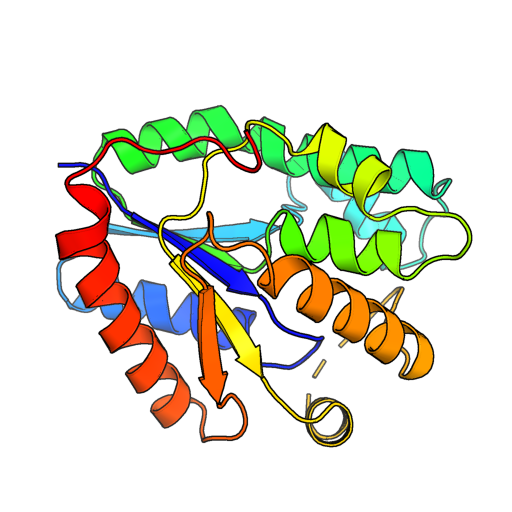-1.891 63.573 8.470 1.00 15.00 91 VAL A N 1
ATOM 690 C CA . VAL A 1 94 ? -1.230 63.244 9.732 1.00 13.67 91 VAL A CA 1
ATOM 691 C C . VAL A 1 94 ? -1.338 64.429 10.693 1.00 13.32 91 VAL A C 1
ATOM 692 O O . VAL A 1 94 ? -0.935 65.545 10.354 1.00 13.21 91 VAL A O 1
ATOM 696 N N . THR A 1 95 ? -1.858 64.155 11.879 1.00 11.69 92 THR A N 1
ATOM 697 C CA . THR A 1 95 ? -1.928 65.168 12.943 1.00 9.86 92 THR A CA 1
ATOM 698 C C . THR A 1 95 ? -0.582 65.201 13.628 1.00 10.51 92 THR A C 1
ATOM 699 O O . THR A 1 95 ? 0.065 64.183 13.845 1.00 11.43 92 THR A O 1
ATOM 703 N N . LEU A 1 96 ? -0.074 66.404 13.848 1.00 9.53 93 LEU A N 1
ATOM 704 C CA . LEU A 1 96 ? 1.225 66.621 14.466 1.00 8.97 93 LEU A CA 1
ATOM 705 C C . LEU A 1 96 ? 1.031 67.230 15.842 1.00 9.92 93 LEU A C 1
ATOM 706 O O . LEU A 1 96 ? 0.327 68.233 16.026 1.00 11.31 93 LEU A O 1
ATOM 711 N N . VAL A 1 97 ? 1.652 66.539 16.786 1.00 8.72 94 VAL A N 1
ATOM 712 C CA . VAL A 1 97 ? 1.656 66.972 18.197 1.00 8.31 94 VAL A CA 1
ATOM 713 C C . VAL A 1 97 ? 3.056 67.501 18.476 1.00 11.32 94 VAL A C 1
ATOM 714 O O . VAL A 1 97 ? 4.042 66.772 18.305 1.00 10.13 94 VAL A O 1
ATOM 718 N N . VAL A 1 98 ? 3.162 68.772 18.825 1.00 10.04 95 VAL A N 1
ATOM 719 C CA . VAL A 1 98 ? 4.441 69.477 18.928 1.00 8.36 95 VAL A CA 1
ATOM 720 C C . VAL A 1 98 ? 4.734 69.974 20.332 1.00 9.31 95 VAL A C 1
ATOM 721 O O . VAL A 1 98 ? 3.981 70.740 20.922 1.00 9.60 95 VAL A O 1
ATOM 725 N N . ASP A 1 99 ? 5.838 69.496 20.891 1.00 9.81 96 ASP A N 1
ATOM 726 C CA . ASP A 1 99 ? 6.302 69.812 22.245 1.00 8.63 96 ASP A CA 1
ATOM 727 C C . ASP A 1 99 ? 7.160 71.075 22.165 1.00 8.58 96 ASP A C 1
ATOM 728 O O . ASP A 1 99 ? 8.330 71.014 21.764 1.00 9.71 96 ASP A O 1
ATOM 733 N N . ARG A 1 100 ? 6.532 72.205 22.447 1.00 8.42 97 ARG A N 1
ATOM 734 C CA . ARG A 1 100 ? 7.063 73.544 22.321 1.00 9.44 97 ARG A CA 1
ATOM 735 C C . ARG A 1 100 ? 7.052 74.024 20.862 1.00 9.02 97 ARG A C 1
ATOM 736 O O . ARG A 1 100 ? 7.285 73.274 19.921 1.00 10.08 97 ARG A O 1
ATOM 744 N N . TYR A 1 101 ? 6.793 75.326 20.713 1.00 7.97 98 TYR A N 1
ATOM 745 C CA . TYR A 1 101 ? 6.818 75.927 19.363 1.00 8.44 98 TYR A CA 1
ATOM 746 C C . TYR A 1 101 ? 7.248 77.373 19.456 1.00 9.06 98 TYR A C 1
ATOM 747 O O . TYR A 1 101 ? 8.052 77.733 20.325 1.00 9.96 98 TYR A O 1
ATOM 756 N N . ALA A 1 102 ? 6.714 78.250 18.600 1.00 9.75 99 ALA A N 1
ATOM 757 C CA . ALA A 1 102 ? 7.130 79.644 18.566 1.00 7.74 99 ALA A CA 1
ATOM 758 C C . ALA A 1 102 ? 6.840 80.384 19.867 1.00 10.97 99 ALA A C 1
ATOM 759 O O . ALA A 1 102 ? 7.511 81.366 20.183 1.00 11.40 99 ALA A O 1
ATOM 761 N N . PHE A 1 103 ? 5.829 79.944 20.612 1.00 10.25 100 PHE A N 1
ATOM 762 C CA . PHE A 1 103 ? 5.448 80.638 21.843 1.00 9.66 100 PHE A CA 1
ATOM 763 C C . PHE A 1 103 ? 6.574 80.541 22.864 1.00 10.14 100 PHE A C 1
ATOM 764 O O . PHE A 1 103 ? 6.939 81.550 23.494 1.00 9.83 100 PHE A O 1
ATOM 772 N N . SER A 1 104 ? 7.188 79.362 22.993 1.00 8.60 101 SER A N 1
ATOM 773 C CA . SER A 1 104 ? 8.367 79.243 23.852 1.00 8.97 101 SER A CA 1
ATOM 774 C C . SER A 1 104 ? 9.495 80.129 23.308 1.00 10.85 101 SER A C 1
ATOM 775 O O . SER A 1 104 ? 10.227 80.741 24.093 1.00 11.83 101 SER A O 1
ATOM 778 N N . GLY A 1 105 ? 9.666 80.181 21.996 1.00 9.11 102 GLY A N 1
ATOM 779 C CA . GLY A 1 105 ? 10.716 81.031 21.411 1.00 11.07 102 GLY A CA 1
ATOM 780 C C . GLY A 1 105 ? 10.524 82.461 21.898 1.00 9.63 102 GLY A C 1
ATOM 781 O O . GLY A 1 105 ? 11.500 83.120 22.277 1.00 10.92 102 GLY A O 1
ATOM 782 N N . VAL A 1 106 ? 9.318 82.993 21.792 1.00 9.70 103 VAL A N 1
ATOM 783 C CA . VAL A 1 106 ? 9.056 84.378 22.192 1.00 11.18 103 VAL A CA 1
ATOM 784 C C . VAL A 1 106 ? 9.138 84.564 23.693 1.00 10.72 103 VAL A C 1
ATOM 785 O O . VAL A 1 106 ? 9.745 85.534 24.145 1.00 11.32 103 VAL A O 1
ATOM 789 N N . ALA A 1 107 ? 8.552 83.637 24.460 1.00 11.17 104 ALA A N 1
ATOM 790 C CA . ALA A 1 107 ? 8.567 83.815 25.912 1.00 12.45 104 ALA A CA 1
ATOM 791 C C . ALA A 1 107 ? 9.956 83.772 26.524 1.00 12.71 104 ALA A C 1
ATOM 792 O O . ALA A 1 107 ? 10.242 84.517 27.474 1.00 13.99 104 ALA A O 1
ATOM 794 N N . PHE A 1 108 ? 10.802 82.862 26.063 1.00 11.48 105 PHE A N 1
ATOM 795 C CA . PHE A 1 108 ? 12.138 82.730 26.628 1.00 10.96 105 PHE A CA 1
ATOM 796 C C . PHE A 1 108 ? 12.997 83.909 26.233 1.00 13.75 105 PHE A C 1
ATOM 797 O O . PHE A 1 108 ? 13.652 84.499 27.113 1.00 14.22 105 PHE A O 1
ATOM 805 N N . THR A 1 109 ? 13.080 84.309 24.973 1.00 10.84 106 THR A N 1
ATOM 806 C CA . THR A 1 109 ? 13.903 85.486 24.656 1.00 10.81 106 THR A CA 1
ATOM 807 C C . THR A 1 109 ? 13.288 86.756 25.227 1.00 11.45 106 THR A C 1
ATOM 808 O O . THR A 1 109 ? 13.998 87.673 25.691 1.00 12.86 106 THR A O 1
ATOM 812 N N . GLY A 1 110 ? 11.958 86.841 25.252 1.00 12.16 107 GLY A N 1
ATOM 813 C CA . GLY A 1 110 ? 11.212 87.995 25.739 1.00 11.62 107 GLY A CA 1
ATOM 814 C C . GLY A 1 110 ? 11.451 88.213 27.240 1.00 14.05 107 GLY A C 1
ATOM 815 O O . GLY A 1 110 ? 11.213 89.320 27.714 1.00 16.04 107 GLY A O 1
ATOM 816 N N . ALA A 1 111 ? 11.871 87.144 27.911 1.00 13.98 108 ALA A N 1
ATOM 817 C CA . ALA A 1 111 ? 12.172 87.246 29.344 1.00 14.91 108 ALA A CA 1
ATOM 818 C C . ALA A 1 111 ? 13.512 87.927 29.589 1.00 17.53 108 ALA A C 1
ATOM 819 O O . ALA A 1 111 ? 13.841 88.225 30.743 1.00 18.42 108 ALA A O 1
ATOM 821 N N . LYS A 1 112 ? 14.338 88.031 28.560 1.00 15.05 109 LYS A N 1
ATOM 822 C CA . LYS A 1 112 ? 15.634 88.714 28.699 1.00 16.29 109 LYS A CA 1
ATOM 823 C C . LYS A 1 112 ? 15.419 90.211 28.646 1.00 17.35 109 LYS A C 1
ATOM 824 O O . LYS A 1 112 ? 14.452 90.710 28.074 1.00 22.21 109 LYS A O 1
ATOM 830 N N . GLU A 1 113 ? 16.393 90.969 29.183 1.00 19.75 110 GLU A N 1
ATOM 831 C CA . GLU A 1 113 ? 16.257 92.423 29.153 1.00 23.08 110 GLU A CA 1
ATOM 832 C C . GLU A 1 113 ? 16.360 93.000 27.753 1.00 19.33 110 GLU A C 1
ATOM 833 O O . GLU A 1 113 ? 17.125 92.500 26.935 1.00 22.75 110 GLU A O 1
ATOM 835 N N . ASN A 1 114 ? 15.593 94.040 27.463 1.00 24.49 111 ASN A N 1
ATOM 836 C CA . ASN A 1 114 ? 15.647 94.762 26.210 1.00 26.21 111 ASN A CA 1
ATOM 837 C C . ASN A 1 114 ? 15.270 93.972 24.970 1.00 24.37 111 ASN A C 1
ATOM 838 O O . ASN A 1 114 ? 15.796 94.183 23.878 1.00 23.20 111 ASN A O 1
ATOM 843 N N . PHE A 1 115 ? 14.326 93.051 25.145 1.00 19.74 112 PHE A N 1
ATOM 844 C CA . PHE A 1 115 ? 13.767 92.285 24.049 1.00 17.94 112 PHE A CA 1
ATOM 845 C C . PHE A 1 115 ? 12.261 92.493 24.002 1.00 19.79 112 PHE A C 1
ATOM 846 O O . PHE A 1 115 ? 11.559 91.961 24.872 1.00 22.82 112 PHE A O 1
ATOM 854 N N . SER A 1 116 ? 11.765 93.254 23.039 1.00 16.13 113 SER A N 1
ATOM 855 C CA . SER A 1 116 ? 10.314 93.456 22.993 1.00 17.30 113 SER A CA 1
ATOM 856 C C . SER A 1 116 ? 9.597 92.207 22.483 1.00 14.73 113 SER A C 1
ATOM 857 O O . SER A 1 116 ? 10.180 91.436 21.707 1.00 15.25 113 SER A O 1
ATOM 860 N N . LEU A 1 117 ? 8.353 92.015 22.911 1.00 16.35 114 LEU A N 1
ATOM 861 C CA . LEU A 1 117 ? 7.597 90.875 22.380 1.00 16.19 114 LEU A CA 1
ATOM 862 C C . LEU A 1 117 ? 7.466 91.001 20.876 1.00 15.04 114 LEU A C 1
ATOM 863 O O . LEU A 1 117 ? 7.540 89.983 20.150 1.00 15.45 114 LEU A O 1
ATOM 868 N N . ASP A 1 118 ? 7.271 92.199 20.335 1.00 14.61 115 ASP A N 1
ATOM 869 C CA . ASP A 1 118 ? 7.145 92.400 18.899 1.00 14.38 115 ASP A CA 1
ATOM 870 C C . ASP A 1 118 ? 8.379 91.886 18.163 1.00 13.76 115 ASP A C 1
ATOM 871 O O . ASP A 1 118 ? 8.219 91.111 17.209 1.00 12.44 115 ASP A O 1
ATOM 876 N N . TRP A 1 119 ? 9.570 92.340 18.563 1.00 13.36 116 TRP A N 1
ATOM 877 C CA . TRP A 1 119 ? 10.782 91.903 17.873 1.00 11.67 116 TRP A CA 1
ATOM 878 C C . TRP A 1 119 ? 10.913 90.376 17.938 1.00 10.95 116 TRP A C 1
ATOM 879 O O . TRP A 1 119 ? 11.235 89.700 16.966 1.00 12.53 116 TRP A O 1
ATOM 890 N N . CYS A 1 120 ? 10.585 89.813 19.107 1.00 10.88 117 CYS A N 1
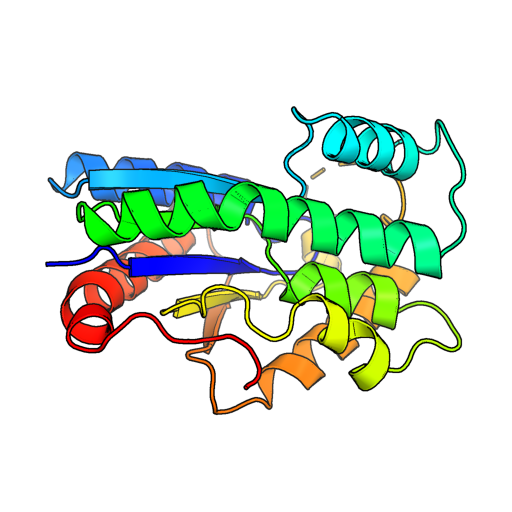ATOM 891 C CA . CYS A 1 120 ? 10.710 88.379 19.279 1.00 9.29 117 CYS A CA 1
ATOM 892 C C . CYS A 1 120 ? 9.755 87.579 18.390 1.00 10.98 117 CYS A C 1
ATOM 893 O O . CYS A 1 120 ? 10.105 86.479 17.956 1.00 10.97 117 CYS A O 1
ATOM 896 N N . LYS A 1 121 ? 8.550 88.097 18.183 1.00 11.00 118 LYS A N 1
ATOM 897 C CA . LYS A 1 121 ? 7.606 87.372 17.331 1.00 10.48 118 LYS A CA 1
ATOM 898 C C . LYS A 1 121 ? 7.977 87.337 15.870 1.00 11.53 118 LYS A C 1
ATOM 899 O O . LYS A 1 121 ? 7.614 86.369 15.174 1.00 10.69 118 LYS A O 1
ATOM 905 N N . GLN A 1 122 ? 8.580 88.397 15.326 1.00 11.25 119 GLN A N 1
ATOM 906 C CA . GLN A 1 122 ? 8.718 88.537 13.876 1.00 9.12 119 GLN A CA 1
ATOM 907 C C . GLN A 1 122 ? 9.315 87.372 13.138 1.00 10.27 119 GLN A C 1
ATOM 908 O O . GLN A 1 122 ? 8.769 87.022 12.074 1.00 9.79 119 GLN A O 1
ATOM 914 N N . PRO A 1 123 ? 10.416 86.752 13.571 1.00 9.38 120 PRO A N 1
ATOM 915 C CA . PRO A 1 123 ? 11.017 85.689 12.790 1.00 9.28 120 PRO A CA 1
ATOM 916 C C . PRO A 1 123 ? 10.034 84.547 12.540 1.00 9.14 120 PRO A C 1
ATOM 917 O O . PRO A 1 123 ? 10.083 83.918 11.492 1.00 11.06 120 PRO A O 1
ATOM 921 N N . ASP A 1 124 ? 9.123 84.321 13.493 1.00 9.30 121 ASP A N 1
ATOM 922 C CA . ASP A 1 124 ? 8.170 83.222 13.379 1.00 7.83 121 ASP A CA 1
ATOM 923 C C . ASP A 1 124 ? 6.868 83.610 12.692 1.00 10.81 121 ASP A C 1
ATOM 924 O O . ASP A 1 124 ? 6.034 82.723 12.466 1.00 10.63 121 ASP A O 1
ATOM 929 N N . VAL A 1 125 ? 6.726 84.874 12.334 1.00 9.98 122 VAL A N 1
ATOM 930 C CA . VAL A 1 125 ? 5.511 85.275 11.602 1.00 10.46 122 VAL A CA 1
ATOM 931 C C . VAL A 1 125 ? 5.428 84.498 10.306 1.00 11.26 122 VAL A C 1
ATOM 932 O O . VAL A 1 125 ? 6.388 84.463 9.540 1.00 10.65 122 VAL A O 1
ATOM 936 N N . GLY A 1 126 ? 4.265 83.873 10.059 1.00 10.04 123 GLY A N 1
ATOM 937 C CA . GLY A 1 126 ? 4.145 83.083 8.842 1.00 11.82 123 GLY A CA 1
ATOM 938 C C . GLY A 1 126 ? 4.278 81.582 9.016 1.00 9.67 123 GLY A C 1
ATOM 939 O O . GLY A 1 126 ? 3.965 80.841 8.053 1.00 11.57 123 GLY A O 1
ATOM 940 N N . LEU A 1 127 ? 4.782 81.107 10.154 1.00 10.21 124 LEU A N 1
ATOM 941 C CA . LEU A 1 127 ? 4.854 79.661 10.336 1.00 9.93 124 LEU A CA 1
ATOM 942 C C . LEU A 1 127 ? 3.452 79.030 10.289 1.00 9.46 124 LEU A C 1
ATOM 943 O O . LEU A 1 127 ? 2.443 79.716 10.511 1.00 11.71 124 LEU A O 1
ATOM 948 N N . PRO A 1 128 ? 3.396 77.736 10.089 1.00 10.37 125 PRO A N 1
ATOM 949 C CA . PRO A 1 128 ? 2.114 77.030 10.165 1.00 10.72 125 PRO A CA 1
ATOM 950 C C . PRO A 1 128 ? 1.444 77.392 11.473 1.00 10.49 125 PRO A C 1
ATOM 951 O O . PRO A 1 128 ? 2.045 77.312 12.555 1.00 11.29 125 PRO A O 1
ATOM 955 N N . LYS A 1 129 ? 0.200 77.825 11.446 1.00 11.13 126 LYS A N 1
ATOM 956 C CA . LYS A 1 129 ? -0.522 78.224 12.638 1.00 9.98 126 LYS A CA 1
ATOM 957 C C . LYS A 1 129 ? -1.123 77.024 13.343 1.00 9.68 126 LYS A C 1
ATOM 958 O O . LYS A 1 129 ? -1.849 76.259 12.698 1.00 11.19 126 LYS A O 1
ATOM 964 N N . PRO A 1 130 ? -0.844 76.784 14.607 1.00 9.34 127 PRO A N 1
ATOM 965 C CA . PRO A 1 130 ? -1.447 75.679 15.311 1.00 9.64 127 PRO A CA 1
ATOM 966 C C . PRO A 1 130 ? -2.974 75.823 15.274 1.00 12.29 127 PRO A C 1
ATOM 967 O O . PRO A 1 130 ? -3.533 76.924 15.323 1.00 12.45 127 PRO A O 1
ATOM 971 N N . ASP A 1 131 ? -3.629 74.654 15.171 1.00 10.53 128 ASP A N 1
ATOM 972 C CA . ASP A 1 131 ? -5.076 74.582 15.273 1.00 11.95 128 ASP A CA 1
ATOM 973 C C . ASP A 1 131 ? -5.530 74.570 16.723 1.00 11.45 128 ASP A C 1
ATOM 974 O O . ASP A 1 131 ? -6.672 74.880 17.054 1.00 12.95 128 ASP A O 1
ATOM 979 N N . LEU A 1 132 ? -4.621 74.215 17.638 1.00 10.05 129 LEU A N 1
ATOM 980 C CA . LEU A 1 132 ? -4.857 74.123 19.059 1.00 11.64 129 LEU A CA 1
ATOM 981 C C . LEU A 1 132 ? -3.546 74.378 19.822 1.00 9.36 129 LEU A C 1
ATOM 982 O O . LEU A 1 132 ? -2.567 73.746 19.432 1.00 10.82 129 LEU A O 1
ATOM 987 N N . VAL A 1 133 ? -3.570 75.287 20.777 1.00 10.71 130 VAL A N 1
ATOM 988 C CA . VAL A 1 133 ? -2.368 75.546 21.579 1.00 10.86 130 VAL A CA 1
ATOM 989 C C . VAL A 1 133 ? -2.774 75.211 23.020 1.00 11.00 130 VAL A C 1
ATOM 990 O O . VAL A 1 133 ? 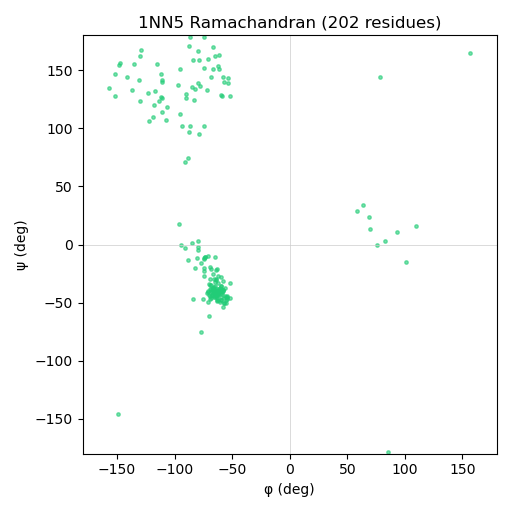-3.552 75.957 23.615 1.00 12.65 130 VAL A O 1
ATOM 994 N N . LEU A 1 134 ? -2.243 74.133 23.565 1.00 9.68 131 LEU A N 1
ATOM 995 C CA . LEU A 1 134 ? -2.521 73.773 24.953 1.00 10.36 131 LEU A CA 1
ATOM 996 C C . LEU A 1 134 ? -1.482 74.426 25.854 1.00 13.47 131 LEU A C 1
ATOM 997 O O . LEU A 1 134 ? -0.290 74.326 25.558 1.00 13.41 131 LEU A O 1
ATOM 1002 N N . PHE A 1 135 ? -1.949 75.101 26.892 1.00 10.57 132 PHE A N 1
ATOM 1003 C CA . PHE A 1 135 ? -1.011 75.701 27.846 1.00 11.41 132 PHE A CA 1
ATOM 1004 C C . PHE A 1 135 ? -1.146 74.913 29.143 1.00 12.35 132 PHE A C 1
ATOM 1005 O O . PHE A 1 135 ? -2.211 74.993 29.785 1.00 13.54 132 PHE A O 1
ATOM 1013 N N . LEU A 1 136 ? -0.116 74.204 29.541 1.00 10.39 133 LEU A N 1
ATOM 1014 C CA . LEU A 1 136 ? -0.154 73.383 30.764 1.00 10.38 133 LEU A CA 1
ATOM 1015 C C . LEU A 1 136 ? 0.223 74.236 31.971 1.00 13.95 133 LEU A C 1
ATOM 1016 O O . LEU A 1 136 ? 1.372 74.598 32.203 1.00 13.89 133 LEU A O 1
ATOM 1021 N N . GLN A 1 137 ? -0.825 74.631 32.707 1.00 15.10 134 GLN A N 1
ATOM 1022 C CA . GLN A 1 137 ? -0.625 75.502 33.868 1.00 18.23 134 GLN A CA 1
ATOM 1023 C C . GLN A 1 137 ? -0.267 74.738 35.129 1.00 19.30 134 GLN A C 1
ATOM 1024 O O . GLN A 1 137 ? -0.913 73.744 35.462 1.00 20.16 134 GLN A O 1
ATOM 1030 N N . LEU A 1 138 ? 0.717 75.246 35.840 1.00 21.24 135 LEU A N 1
ATOM 1031 C CA . LEU A 1 138 ? 1.188 74.623 37.077 1.00 24.67 135 LEU A CA 1
ATOM 1032 C C . LEU A 1 138 ? 1.871 75.728 37.893 1.00 30.17 135 LEU A C 1
ATOM 1033 O O . LEU A 1 138 ? 2.597 76.535 37.298 1.00 32.54 135 LEU A O 1
ATOM 1038 N N . GLN A 1 139 ? 1.582 75.793 39.185 1.00 31.63 136 GLN A N 1
ATOM 1039 C CA . GLN A 1 139 ? 2.255 76.842 39.970 1.00 35.74 136 GLN A CA 1
ATOM 1040 C C . GLN A 1 139 ? 3.755 76.709 39.737 1.00 34.04 136 GLN A C 1
ATOM 1041 O O . GLN A 1 139 ? 4.243 75.581 39.602 1.00 32.13 136 GLN A O 1
ATOM 1047 N N . LEU A 1 140 ? 4.490 77.824 39.671 1.00 34.71 137 LEU A N 1
ATOM 1048 C CA . LEU A 1 140 ? 5.935 77.705 39.497 1.00 34.63 137 LEU A CA 1
ATOM 1049 C C . LEU A 1 140 ? 6.497 76.847 40.633 1.00 35.08 137 LEU A C 1
ATOM 1050 O O . LEU A 1 140 ? 7.424 76.071 40.430 1.00 34.29 137 LEU A O 1
ATOM 1052 N N . ALA A 1 141 ? 5.930 77.024 41.826 1.00 36.16 138 ALA A N 1
ATOM 1053 C CA . ALA A 1 141 ? 6.410 76.279 42.987 1.00 39.53 138 ALA A CA 1
ATOM 1054 C C . ALA A 1 141 ? 6.256 74.775 42.823 1.00 38.48 138 ALA A C 1
ATOM 1055 O O . ALA A 1 141 ? 7.146 74.033 43.254 1.00 41.18 138 ALA A O 1
ATOM 1057 N N . ASP A 1 142 ? 5.155 74.315 42.247 1.00 41.28 139 ASP A N 1
ATOM 1058 C CA . ASP A 1 142 ? 4.989 72.862 42.074 1.00 42.67 139 ASP A CA 1
ATOM 1059 C C . ASP A 1 142 ? 5.941 72.352 41.007 1.00 41.62 139 ASP A C 1
ATOM 1060 O O . ASP A 1 142 ? 6.615 71.332 41.182 1.00 43.61 139 ASP A O 1
ATOM 1065 N N . ALA A 1 143 ? 6.070 73.123 39.926 1.00 40.51 140 ALA A N 1
ATOM 1066 C CA . ALA A 1 143 ? 6.989 72.733 38.860 1.00 36.98 140 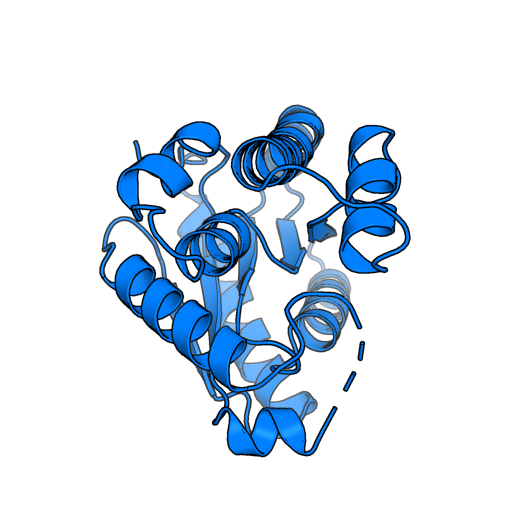ALA A CA 1
ATOM 1067 C C . ALA A 1 143 ? 8.361 72.434 39.449 1.00 39.22 140 ALA A C 1
ATOM 1068 O O . ALA A 1 143 ? 9.084 71.562 38.965 1.00 36.87 140 ALA A O 1
ATOM 1070 N N . ALA A 1 144 ? 8.725 73.147 40.515 1.00 39.27 141 ALA A N 1
ATOM 1071 C CA . ALA A 1 144 ? 10.027 72.956 41.150 1.00 41.71 141 ALA A CA 1
ATOM 1072 C C . ALA A 1 144 ? 10.088 71.674 41.970 1.00 43.12 141 ALA A C 1
ATOM 1073 O O . ALA A 1 144 ? 11.178 71.160 42.235 1.00 45.98 141 ALA A O 1
ATOM 1075 N N . LYS A 1 145 ? 8.935 71.143 42.346 1.00 43.51 142 LYS A N 1
ATOM 1076 C CA . LYS A 1 145 ? 8.857 69.894 43.109 1.00 42.20 142 LYS A CA 1
ATOM 1077 C C . LYS A 1 145 ? 9.160 68.690 42.224 1.00 43.31 142 LYS A C 1
ATOM 1078 O O . LYS A 1 145 ? 9.647 67.663 42.696 1.00 43.18 142 LYS A O 1
ATOM 1084 N N . ARG A 1 146 ? 8.903 68.813 40.923 1.00 40.15 143 ARG A N 1
ATOM 1085 C CA . ARG A 1 146 ? 9.152 67.726 39.985 1.00 39.57 143 ARG A CA 1
ATOM 1086 C C . ARG A 1 146 ? 10.623 67.577 39.640 1.00 39.59 143 ARG A C 1
ATOM 1087 O O . ARG A 1 146 ? 11.263 68.500 39.143 1.00 39.51 143 ARG A O 1
ATOM 1095 N N . GLU A 1 152 ? 20.051 73.167 32.612 1.00 39.17 149 GLU A N 1
ATOM 1096 C CA . GLU A 1 152 ? 20.368 73.894 31.393 1.00 36.53 149 GLU A CA 1
ATOM 1097 C C . GLU A 1 152 ? 20.144 75.394 31.604 1.00 35.06 149 GLU A C 1
ATOM 1098 O O . GLU A 1 152 ? 19.749 75.860 32.673 1.00 33.28 149 GLU A O 1
ATOM 1104 N N . ARG A 1 153 ? 20.377 76.137 30.522 1.00 30.58 150 ARG A N 1
ATOM 1105 C CA . ARG A 1 153 ? 20.156 77.583 30.580 1.00 30.15 150 ARG A CA 1
ATOM 1106 C C . ARG A 1 153 ? 18.686 77.840 30.892 1.00 27.93 150 ARG A C 1
ATOM 1107 O O . ARG A 1 153 ? 17.841 77.015 30.551 1.00 30.99 150 ARG A O 1
ATOM 1115 N N . TYR A 1 154 ? 18.349 78.941 31.534 1.00 27.45 151 TYR A N 1
ATOM 1116 C CA . TYR A 1 154 ? 16.984 79.344 31.806 1.00 27.45 151 TYR A CA 1
ATOM 1117 C C . TYR A 1 154 ? 16.306 78.570 32.934 1.00 29.71 151 TYR A C 1
ATOM 1118 O O . TYR A 1 154 ? 15.144 78.849 33.226 1.00 25.57 151 TYR A O 1
ATOM 1127 N N . GLU A 1 155 ? 17.019 77.627 33.528 1.00 33.05 152 GLU A N 1
ATOM 1128 C CA . GLU A 1 155 ? 16.445 76.810 34.592 1.00 36.09 152 GLU A CA 1
ATOM 1129 C C . GLU A 1 155 ? 16.688 77.409 35.970 1.00 35.31 152 GLU A C 1
ATOM 1130 O O . GLU A 1 155 ? 17.488 76.918 36.763 1.00 36.08 152 GLU A O 1
ATOM 1136 N N . ASN A 1 156 ? 16.002 78.509 36.226 1.00 32.34 153 ASN A N 1
ATOM 1137 C CA . ASN A 1 156 ? 16.024 79.228 37.490 1.00 29.44 153 ASN A CA 1
ATOM 1138 C C . ASN A 1 156 ? 14.680 79.934 37.654 1.00 28.48 153 ASN A C 1
ATOM 1139 O O . ASN A 1 156 ? 14.045 80.308 36.666 1.00 27.17 153 ASN A O 1
ATOM 1144 N N . GLY A 1 157 ? 14.203 80.065 38.885 1.00 22.21 154 GLY A N 1
ATOM 1145 C CA . GLY A 1 157 ? 12.926 80.658 39.185 1.00 20.54 154 GLY A CA 1
ATOM 1146 C C . GLY A 1 157 ? 12.634 82.044 38.674 1.00 18.48 154 GLY A C 1
ATOM 1147 O O . GLY A 1 157 ? 11.530 82.329 38.199 1.00 20.26 154 GLY A O 1
ATOM 1148 N N . ALA A 1 158 ? 13.589 82.974 38.820 1.00 17.09 155 ALA A N 1
ATOM 1149 C CA . ALA A 1 158 ? 13.362 84.340 38.415 1.00 14.15 155 ALA A CA 1
ATOM 1150 C C . ALA A 1 158 ? 13.148 84.428 36.887 1.00 11.32 155 ALA A C 1
ATOM 1151 O O . ALA A 1 158 ? 12.270 85.166 36.460 1.00 14.30 155 ALA A O 1
ATOM 1153 N N . PHE A 1 159 ? 13.952 83.623 36.205 1.00 15.44 156 PHE A N 1
ATOM 1154 C CA . PHE A 1 159 ? 13.798 83.674 34.726 1.00 14.34 156 PHE A CA 1
ATOM 1155 C C . PHE A 1 159 ? 12.483 83.033 34.299 1.00 15.32 156 PHE A C 1
ATOM 1156 O O . PHE A 1 159 ? 11.800 83.604 33.440 1.00 13.94 156 PHE A O 1
ATOM 1164 N N . GLN A 1 160 ? 12.134 81.924 34.947 1.00 17.06 157 GLN A N 1
ATOM 1165 C CA . GLN A 1 160 ? 10.875 81.249 34.596 1.00 16.08 157 GLN A CA 1
ATOM 1166 C C . GLN A 1 160 ? 9.681 82.147 34.822 1.00 16.48 157 GLN A C 1
ATOM 1167 O O . GLN A 1 160 ? 8.701 82.152 34.054 1.00 16.12 157 GLN A O 1
ATOM 1173 N N . GLU A 1 161 ? 9.697 82.961 35.880 1.00 14.97 158 GLU A N 1
ATOM 1174 C CA . GLU A 1 161 ? 8.596 83.871 36.152 1.00 16.23 158 GLU A CA 1
ATOM 1175 C C . GLU A 1 161 ? 8.452 84.904 35.043 1.00 15.87 158 GLU A C 1
ATOM 1176 O O . GLU A 1 161 ? 7.355 85.258 34.621 1.00 16.89 158 GLU A O 1
ATOM 1182 N N . ARG A 1 162 ? 9.600 85.401 34.541 1.00 15.09 159 ARG A N 1
ATOM 1183 C CA . ARG A 1 162 ? 9.536 86.373 33.450 1.00 17.24 159 ARG A CA 1
ATOM 1184 C C . ARG A 1 162 ? 9.018 85.697 32.155 1.00 12.92 159 ARG A C 1
ATOM 1185 O O . ARG A 1 162 ? 8.228 86.336 31.476 1.00 15.06 159 ARG A O 1
ATOM 1193 N N . ALA A 1 163 ? 9.445 84.453 31.942 1.00 13.71 160 ALA A N 1
ATOM 1194 C CA . ALA A 1 163 ? 8.913 83.773 30.732 1.00 13.38 160 ALA A CA 1
ATOM 1195 C C . ALA A 1 163 ? 7.412 83.562 30.879 1.00 15.66 160 ALA A C 1
ATOM 1196 O O . ALA A 1 163 ? 6.673 83.674 29.901 1.00 13.49 160 ALA A O 1
ATOM 1198 N N . LEU A 1 164 ? 6.990 83.174 32.097 1.00 14.53 161 LEU A N 1
ATOM 1199 C CA . LEU A 1 164 ? 5.556 82.976 32.306 1.00 15.36 161 LEU A CA 1
ATOM 1200 C C . LEU A 1 164 ? 4.788 84.254 32.006 1.00 15.19 161 LEU A C 1
ATOM 1201 O O . LEU A 1 164 ? 3.745 84.235 31.369 1.00 15.64 161 LEU A O 1
ATOM 1206 N N . ARG A 1 165 ? 5.280 85.434 32.432 1.00 15.29 162 ARG A N 1
ATOM 1207 C CA . ARG A 1 165 ? 4.587 86.672 32.111 1.00 17.41 162 ARG A CA 1
ATOM 1208 C C . ARG A 1 165 ? 4.449 86.869 30.605 1.00 15.65 162 ARG A C 1
ATOM 1209 O O . ARG A 1 165 ? 3.447 87.391 30.108 1.00 15.99 162 ARG A O 1
ATOM 1217 N N . CYS A 1 166 ? 5.519 86.493 29.880 1.00 15.09 163 CYS A N 1
ATOM 1218 C CA . CYS A 1 166 ? 5.473 86.619 28.425 1.00 13.76 163 CYS A CA 1
ATOM 1219 C C . CYS A 1 166 ? 4.415 85.685 27.832 1.00 12.20 163 CYS A C 1
ATOM 1220 O O . CYS A 1 166 ? 3.682 86.075 26.931 1.00 14.97 163 CYS A O 1
ATOM 1223 N N . PHE A 1 167 ? 4.375 84.448 28.341 1.00 12.64 164 PHE A N 1
ATOM 1224 C CA . PHE A 1 167 ? 3.337 83.533 27.861 1.00 10.83 164 PHE A CA 1
ATOM 1225 C C . PHE A 1 167 ? 1.955 84.169 28.040 1.00 14.40 164 PHE A C 1
ATOM 1226 O O . PHE A 1 167 ? 1.104 84.041 27.169 1.00 14.64 164 PHE A O 1
ATOM 1234 N N . HIS A 1 168 ? 1.704 84.765 29.201 1.00 15.71 165 HIS A N 1
ATOM 1235 C CA . HIS A 1 168 ? 0.395 85.371 29.444 1.00 18.84 165 HIS A CA 1
ATOM 1236 C C . HIS A 1 168 ? 0.104 86.505 28.483 1.00 16.86 165 HIS A C 1
ATOM 1237 O O . HIS A 1 168 ? -1.046 86.677 28.062 1.00 18.34 165 HIS A O 1
ATOM 1244 N N . GLN A 1 169 ? 1.151 87.233 28.070 1.00 16.98 166 GLN A N 1
ATOM 1245 C CA . GLN A 1 169 ? 0.879 88.251 27.036 1.00 16.83 166 GLN A CA 1
ATOM 1246 C C . GLN A 1 169 ? 0.478 87.590 25.728 1.00 17.02 166 GLN A C 1
ATOM 1247 O O . GLN A 1 169 ? -0.388 88.096 25.020 1.00 17.61 166 GLN A O 1
ATOM 1253 N N . LEU A 1 170 ? 1.119 86.476 25.353 1.00 15.54 167 LEU A N 1
ATOM 1254 C CA . LEU A 1 170 ? 0.818 85.812 24.092 1.00 15.29 167 LEU A CA 1
ATOM 1255 C C . LEU A 1 170 ? -0.582 85.217 24.066 1.00 16.50 167 LEU A C 1
ATOM 1256 O O . LEU A 1 170 ? -1.197 85.052 23.017 1.00 17.83 167 LEU A O 1
ATOM 1261 N N . MET A 1 171 ? -1.096 84.909 25.252 1.00 18.13 168 MET A N 1
ATOM 1262 C CA . MET A 1 171 ? -2.425 84.331 25.368 1.00 21.61 168 MET A CA 1
ATOM 1263 C C . MET A 1 171 ? -3.535 85.340 25.138 1.00 22.99 168 MET A C 1
ATOM 1264 O O . MET A 1 171 ? -4.691 84.920 25.012 1.00 23.05 168 MET A O 1
ATOM 1269 N N . LYS A 1 172 ? -3.190 86.617 25.129 1.00 24.70 169 LYS A N 1
ATOM 1270 C CA . LYS A 1 172 ? -4.216 87.626 24.861 1.00 25.78 169 LYS A CA 1
ATOM 1271 C C . LYS A 1 172 ? -4.564 87.606 23.378 1.00 27.18 169 LYS A C 1
ATOM 1272 O O . LYS A 1 172 ? -5.531 88.236 22.952 1.00 30.15 169 LYS A O 1
ATOM 1278 N N . ASP A 1 173 ? -3.750 86.905 22.578 1.00 25.05 170 ASP A N 1
ATOM 1279 C CA . ASP A 1 173 ? -3.967 86.854 21.140 1.00 22.75 170 ASP A CA 1
ATOM 1280 C C . ASP A 1 173 ? -5.141 85.949 20.791 1.00 26.13 170 ASP A C 1
ATOM 1281 O O . ASP A 1 173 ? -5.038 84.725 20.754 1.00 25.01 170 ASP A O 1
ATOM 1286 N N . THR A 1 174 ? -6.277 86.585 20.498 1.00 27.08 171 THR A N 1
ATOM 1287 C CA . THR A 1 174 ? -7.511 85.899 20.167 1.00 27.02 171 THR A CA 1
ATOM 1288 C C . THR A 1 174 ? -7.477 85.220 18.812 1.00 26.85 171 THR A C 1
ATOM 1289 O O . THR A 1 174 ? -8.392 84.441 18.529 1.00 30.18 171 THR A O 1
ATOM 1293 N N . THR A 1 175 ? -6.453 85.461 17.993 1.00 24.25 172 THR A N 1
ATOM 1294 C CA . THR A 1 175 ? -6.382 84.786 16.695 1.00 21.53 172 THR A CA 1
ATOM 1295 C C . THR A 1 175 ? -5.996 83.319 16.913 1.00 20.81 172 THR A C 1
ATOM 1296 O O . THR A 1 175 ? -6.125 82.532 15.975 1.00 24.24 172 THR A O 1
ATOM 1300 N N . LEU A 1 176 ? -5.589 82.964 18.137 1.00 17.34 173 LEU A N 1
ATOM 1301 C CA . LEU A 1 176 ? -5.146 81.593 18.383 1.00 17.23 173 LEU A CA 1
ATOM 1302 C C . LEU A 1 176 ? -6.084 80.821 19.289 1.00 18.34 173 LEU A C 1
ATOM 1303 O O . LEU A 1 176 ? -6.655 81.418 20.204 1.00 17.32 173 LEU A O 1
ATOM 1308 N N . ASN A 1 177 ? -6.199 79.519 19.065 1.00 14.95 174 ASN A N 1
ATOM 1309 C CA . ASN A 1 177 ? -7.085 78.653 19.842 1.00 12.65 174 ASN A CA 1
ATOM 1310 C C . ASN A 1 177 ? -6.360 78.128 21.069 1.00 14.54 174 ASN A C 1
ATOM 1311 O O . ASN A 1 177 ? -5.904 76.988 21.097 1.00 14.87 174 ASN A O 1
ATOM 1316 N N . TRP A 1 178 ? -6.192 79.004 22.055 1.00 16.05 175 TRP A N 1
ATOM 1317 C CA . TRP A 1 178 ? -5.571 78.624 23.302 1.00 15.20 175 TRP A CA 1
ATOM 1318 C C . TRP A 1 178 ? -6.549 77.856 24.186 1.00 15.80 175 TRP A C 1
ATOM 1319 O O . TRP A 1 178 ? -7.690 78.274 24.383 1.00 17.00 175 TRP A O 1
ATOM 1330 N N . LYS A 1 179 ? -6.069 76.783 24.794 1.00 14.13 176 LYS A N 1
ATOM 1331 C CA . LYS A 1 179 ? -6.829 76.036 25.779 1.00 15.43 176 LYS A CA 1
ATOM 1332 C C . LYS A 1 179 ? -5.952 75.847 27.013 1.00 14.67 176 LYS A C 1
ATOM 1333 O O . LYS A 1 179 ? -4.861 75.259 26.944 1.00 13.54 176 LYS A O 1
ATOM 1339 N N . MET A 1 180 ? -6.408 76.279 28.179 1.00 13.22 177 MET A N 1
ATOM 1340 C CA . MET A 1 180 ? -5.675 76.101 29.420 1.00 15.94 177 MET A CA 1
ATOM 1341 C C . MET A 1 180 ? -5.890 74.683 29.933 1.00 14.42 177 MET A C 1
ATOM 1342 O O . MET A 1 180 ? -7.009 74.161 29.925 1.00 18.62 177 MET A O 1
ATOM 1347 N N . VAL A 1 181 ? -4.831 74.071 30.426 1.00 13.86 178 VAL A N 1
ATOM 1348 C CA . VAL A 1 181 ? -4.923 72.743 31.001 1.00 13.31 178 VAL A CA 1
ATOM 1349 C C . VAL A 1 181 ? -4.406 72.793 32.425 1.00 12.81 178 VAL A C 1
A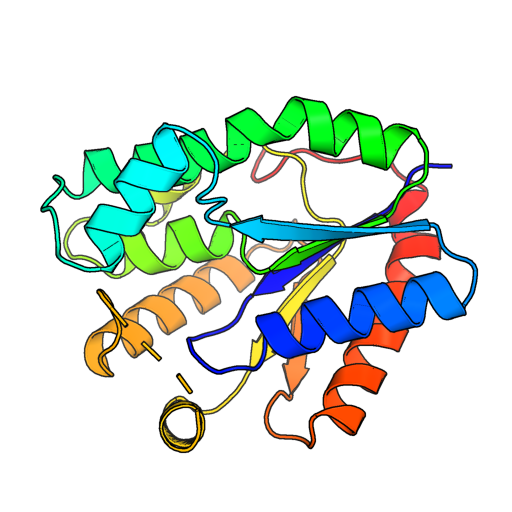TOM 1350 O O . VAL A 1 181 ? -3.336 73.345 32.664 1.00 13.88 178 VAL A O 1
ATOM 1354 N N . ASP A 1 182 ? -5.166 72.246 33.364 1.00 14.22 179 ASP A N 1
ATOM 1355 C CA . ASP A 1 182 ? -4.695 72.195 34.764 1.00 14.42 179 ASP A CA 1
ATOM 1356 C C . ASP A 1 182 ? -3.700 71.043 34.878 1.00 16.50 179 ASP A C 1
ATOM 1357 O O . ASP A 1 182 ? -4.077 69.861 34.991 1.00 15.89 179 ASP A O 1
ATOM 1362 N N . ALA A 1 183 ? -2.426 71.404 34.753 1.00 15.64 180 ALA A N 1
ATOM 1363 C CA . ALA A 1 183 ? -1.356 70.403 34.761 1.00 14.20 180 ALA A CA 1
ATOM 1364 C C . ALA A 1 183 ? -0.962 69.905 36.137 1.00 18.07 180 ALA A C 1
ATOM 1365 O O . ALA A 1 183 ? -0.069 69.059 36.239 1.00 18.16 180 ALA A O 1
ATOM 1367 N N . SER A 1 184 ? -1.652 70.359 37.188 1.00 19.14 181 SER A N 1
ATOM 1368 C CA . SER A 1 184 ? -1.344 69.894 38.542 1.00 21.35 181 SER A CA 1
ATOM 1369 C C . SER A 1 184 ? -1.957 68.544 38.867 1.00 21.73 181 SER A C 1
ATOM 1370 O O . SER A 1 184 ? -1.597 67.900 39.877 1.00 22.25 181 SER A O 1
ATOM 1373 N N . LYS A 1 185 ? -2.866 68.060 38.034 1.00 19.20 182 LYS A N 1
ATOM 1374 C CA . LYS A 1 185 ? -3.518 66.773 38.237 1.00 18.35 182 LYS A CA 1
ATOM 1375 C C . LYS A 1 185 ? -2.563 65.631 37.910 1.00 17.19 182 LYS A C 1
ATOM 1376 O O . LYS A 1 185 ? -1.426 65.902 37.550 1.00 17.26 182 LYS A O 1
ATOM 1382 N N . SER A 1 186 ? -3.001 64.396 38.079 1.00 17.20 183 SER A N 1
ATOM 1383 C CA . SER A 1 186 ? -2.142 63.251 37.808 1.00 15.92 183 SER A CA 1
ATOM 1384 C C . SER A 1 186 ? -1.796 63.204 36.317 1.00 15.49 183 SER A C 1
ATOM 1385 O O . SER A 1 186 ? -2.505 63.802 35.502 1.00 14.28 183 SER A O 1
ATOM 1388 N N . ILE A 1 187 ? -0.761 62.458 35.991 1.00 16.09 184 ILE A N 1
ATOM 1389 C CA . ILE A 1 187 ? -0.390 62.308 34.575 1.00 12.28 184 ILE A CA 1
ATOM 1390 C C . ILE A 1 187 ? -1.572 61.808 33.751 1.00 12.60 184 ILE A C 1
ATOM 1391 O O . ILE A 1 187 ? -1.844 62.339 32.661 1.00 13.02 184 ILE A O 1
ATOM 1396 N N . GLU A 1 188 ? -2.308 60.812 34.256 1.00 15.26 185 GLU A N 1
ATOM 1397 C CA . GLU A 1 188 ? -3.442 60.253 33.536 1.00 15.32 185 GLU A CA 1
ATOM 1398 C C . GLU A 1 188 ? -4.608 61.225 33.426 1.00 14.38 185 GLU A C 1
ATOM 1399 O O . GLU A 1 188 ? -5.236 61.286 32.362 1.00 13.37 185 GLU A O 1
ATOM 1405 N N . ALA A 1 189 ? -4.900 61.978 34.478 1.00 14.04 186 ALA A N 1
ATOM 1406 C CA . ALA A 1 189 ? -6.005 62.920 34.424 1.00 14.18 186 ALA A CA 1
ATOM 1407 C C . ALA A 1 189 ? -5.724 64.053 33.440 1.00 14.66 186 ALA A C 1
ATOM 1408 O O . ALA A 1 189 ? -6.595 64.507 32.703 1.00 13.62 186 ALA A O 1
ATOM 1410 N N . VAL A 1 190 ? -4.471 64.563 33.495 1.00 13.50 187 VAL A N 1
ATOM 1411 C CA . VAL A 1 190 ? -4.112 65.645 32.563 1.00 11.60 187 VAL A CA 1
ATOM 1412 C C . VAL A 1 190 ? -4.196 65.132 31.121 1.00 10.81 187 VAL A C 1
ATOM 1413 O O . VAL A 1 190 ? -4.678 65.829 30.246 1.00 11.25 187 VAL A O 1
ATOM 1417 N N . HIS A 1 191 ? -3.697 63.904 30.957 1.00 12.32 188 HIS A N 1
ATOM 1418 C CA . HIS A 1 191 ? -3.750 63.295 29.626 1.00 9.74 188 HIS A CA 1
ATOM 1419 C C . HIS A 1 191 ? -5.181 63.226 29.115 1.00 11.87 188 HIS A C 1
ATOM 1420 O O . HIS A 1 191 ? -5.443 63.521 27.938 1.00 11.18 188 HIS A O 1
ATOM 1427 N N . GLU A 1 192 ? -6.126 62.785 29.952 1.00 13.02 189 GLU A N 1
ATOM 1428 C CA . GLU A 1 192 ? -7.495 62.662 29.441 1.00 14.38 189 GLU A CA 1
ATOM 1429 C C . GLU A 1 192 ? -8.036 64.004 29.003 1.00 12.04 189 GLU A C 1
ATOM 1430 O O . GLU A 1 192 ? -8.631 64.154 27.927 1.00 13.55 189 GLU A O 1
ATOM 1436 N N . ASP A 1 193 ? -7.738 65.055 29.774 1.00 11.61 190 ASP A N 1
ATOM 1437 C CA . ASP A 1 193 ? -8.181 66.402 29.431 1.00 12.18 190 ASP A CA 1
ATOM 1438 C C . ASP A 1 193 ? -7.632 66.822 28.059 1.00 12.19 190 ASP A C 1
ATOM 1439 O O . ASP A 1 193 ? -8.332 67.329 27.187 1.00 12.82 190 ASP A O 1
ATOM 1444 N N . ILE A 1 194 ? -6.316 66.591 27.904 1.00 11.47 191 ILE A N 1
ATOM 1445 C CA . ILE A 1 194 ? -5.663 66.958 26.640 1.00 11.72 191 ILE A CA 1
ATOM 1446 C C . ILE A 1 194 ? -6.159 66.122 25.466 1.00 9.97 191 ILE A C 1
ATOM 1447 O O . ILE A 1 194 ? -6.354 66.663 24.383 1.00 11.22 191 ILE A O 1
ATOM 1452 N N . ARG A 1 195 ? -6.397 64.840 25.704 1.00 11.05 192 ARG A N 1
ATOM 1453 C CA . ARG A 1 195 ? -6.863 63.953 24.633 1.00 9.37 192 ARG A CA 1
ATOM 1454 C C . ARG A 1 195 ? -8.244 64.357 24.121 1.00 10.35 192 ARG A C 1
ATOM 1455 O O . ARG A 1 195 ? -8.431 64.387 22.899 1.00 11.84 192 ARG A O 1
ATOM 1463 N N . VAL A 1 196 ? -9.144 64.661 25.039 1.00 12.10 193 VAL A N 1
ATOM 1464 C CA . VAL A 1 196 ? -10.480 65.070 24.561 1.00 13.61 193 VAL A CA 1
ATOM 1465 C C . VAL A 1 196 ? -10.430 66.383 23.811 1.00 12.30 193 VAL A C 1
ATOM 1466 O O . VAL A 1 196 ? -11.038 66.506 22.720 1.00 14.21 193 VAL A O 1
ATOM 1470 N N . LEU A 1 197 ? -9.610 67.337 24.283 1.00 10.97 194 LEU A N 1
ATOM 1471 C CA . LEU A 1 197 ? -9.498 68.599 23.531 1.00 12.23 194 LEU A CA 1
ATOM 1472 C C . LEU A 1 197 ? -8.922 68.365 22.146 1.00 11.45 194 LEU A C 1
ATOM 1473 O O . LEU A 1 197 ? -9.277 68.995 21.145 1.00 13.98 194 LEU A O 1
ATOM 1478 N N . SER A 1 198 ? -7.952 67.452 22.062 1.00 10.44 195 SER A N 1
ATOM 1479 C CA . SER A 1 198 ? -7.282 67.127 20.817 1.00 10.29 195 SER A CA 1
ATOM 1480 C C . SER A 1 198 ? -8.203 66.444 19.813 1.00 11.42 195 SER A C 1
ATOM 1481 O O . SER A 1 198 ? -8.162 66.790 18.637 1.00 12.98 195 SER A O 1
ATOM 1484 N N . GLU A 1 199 ? -9.012 65.484 20.267 1.00 12.19 196 GLU A N 1
ATOM 1485 C CA . GLU A 1 199 ? -9.975 64.855 19.360 1.00 11.91 196 GLU A CA 1
ATOM 1486 C C . GLU A 1 199 ? -10.924 65.885 18.754 1.00 13.81 196 GLU A C 1
ATOM 1487 O O . GLU A 1 199 ? -11.203 65.823 17.546 1.00 14.52 196 GLU A O 1
ATOM 1493 N N . ASP A 1 200 ? -11.354 66.833 19.570 1.00 14.58 197 ASP A N 1
ATOM 1494 C CA . ASP A 1 200 ? -12.273 67.861 19.038 1.00 14.55 197 ASP A CA 1
ATOM 1495 C C . ASP A 1 200 ? -11.544 68.688 17.996 1.00 15.60 197 ASP A C 1
ATOM 1496 O O . ASP A 1 200 ? -12.097 68.959 16.925 1.00 16.90 197 ASP A O 1
ATOM 1501 N N . ALA A 1 201 ? -10.301 69.099 18.288 1.00 13.52 198 ALA A N 1
ATOM 1502 C CA . ALA A 1 201 ? -9.599 69.912 17.289 1.00 14.48 198 ALA A CA 1
ATOM 1503 C C . ALA A 1 201 ? -9.377 69.173 15.983 1.00 16.51 198 ALA A C 1
ATOM 1504 O O . ALA A 1 201 ? -9.402 69.800 14.911 1.00 17.51 198 ALA A O 1
ATOM 1506 N N . ILE A 1 202 ? -9.007 67.895 16.009 1.00 13.08 199 ILE A N 1
ATOM 1507 C CA . ILE A 1 202 ? -8.725 67.126 14.806 1.00 13.37 199 ILE A CA 1
ATOM 1508 C C . ILE A 1 202 ? -9.955 67.067 13.899 1.00 16.06 199 ILE A C 1
ATOM 1509 O O . ILE A 1 202 ? -9.850 67.188 12.676 1.00 17.65 199 ILE A O 1
ATOM 1514 N N . ALA A 1 203 ? -11.082 66.867 14.558 1.00 16.55 200 ALA A N 1
ATOM 1515 C CA . ALA A 1 203 ? -12.340 66.804 13.801 1.00 23.48 200 ALA A CA 1
ATOM 1516 C C . ALA A 1 203 ? -12.751 68.155 13.232 1.00 27.64 200 ALA A C 1
ATOM 1517 O O . ALA A 1 203 ? -12.820 68.324 12.007 1.00 33.22 200 ALA A O 1
ATOM 1519 N N . THR A 1 204 ? -12.986 69.106 14.121 1.00 27.02 201 THR A N 1
ATOM 1520 C CA . THR A 1 204 ? -13.525 70.406 13.780 1.00 32.23 201 THR A CA 1
ATOM 1521 C C . THR A 1 204 ? -12.571 71.475 13.300 1.00 31.68 201 THR A C 1
ATOM 1522 O O . THR A 1 204 ? -12.920 72.204 12.354 1.00 31.87 201 THR A O 1
ATOM 1526 N N . ALA A 1 205 ? -11.449 71.667 13.978 1.00 30.18 202 ALA A N 1
ATOM 1527 C CA . ALA A 1 205 ? -10.497 72.709 13.582 1.00 28.43 202 ALA A CA 1
ATOM 1528 C C . ALA A 1 205 ? -9.976 72.491 12.170 1.00 29.80 202 ALA A C 1
ATOM 1529 O O . ALA A 1 205 ? -9.670 73.466 11.468 1.00 30.08 202 ALA A O 1
ATOM 1531 N N . THR A 1 206 ? -9.931 71.242 11.703 1.00 24.52 203 THR A N 1
ATOM 1532 C CA . THR A 1 206 ? -9.439 70.925 10.368 1.00 25.20 203 THR A CA 1
ATOM 1533 C C . THR A 1 206 ? -10.330 71.272 9.184 1.00 30.61 203 THR A C 1
ATOM 1534 O O . THR A 1 206 ? -9.825 71.168 8.055 1.00 32.91 203 THR A O 1
ATOM 1538 N N . GLU A 1 207 ? -11.589 71.640 9.324 1.00 28.68 204 GLU A N 1
ATOM 1539 C CA . GLU A 1 207 ? -12.462 71.982 8.202 1.00 27.81 204 GLU A CA 1
ATOM 1540 C C . GLU A 1 207 ? -12.012 73.233 7.455 1.00 27.89 204 GLU A C 1
ATOM 1541 O O . GLU A 1 207 ? -12.526 73.631 6.406 1.00 28.07 204 GLU A O 1
ATOM 1547 N N . LYS A 1 208 ? -11.061 73.934 8.047 1.00 25.33 205 LYS A N 1
ATOM 1548 C CA . LYS A 1 208 ? -10.555 75.176 7.454 1.00 24.51 205 LYS A CA 1
ATOM 1549 C C . LYS A 1 208 ? -9.095 74.932 7.102 1.00 24.50 205 LYS A C 1
ATOM 1550 O O . LYS A 1 208 ? -8.482 74.074 7.729 1.00 21.89 205 LYS A O 1
ATOM 1552 N N . PRO A 1 209 ? -8.565 75.661 6.149 1.00 23.05 206 PRO A N 1
ATOM 1553 C CA . PRO A 1 209 ? -7.192 75.533 5.732 1.00 21.53 206 PRO A CA 1
ATOM 1554 C C . PRO A 1 209 ? -6.206 75.882 6.865 1.00 15.33 206 PRO A C 1
ATOM 1555 O O . PRO A 1 209 ? -6.568 76.652 7.743 1.00 17.43 206 PRO A O 1
ATOM 1559 N N . LEU A 1 210 ? -5.044 75.272 6.738 1.00 17.31 207 LEU A N 1
ATOM 1560 C CA . LEU A 1 210 ? -3.963 75.555 7.701 1.00 16.61 207 LEU A CA 1
ATOM 1561 C C . LEU A 1 210 ? -3.671 77.050 7.626 1.00 16.52 207 LEU A C 1
ATOM 1562 O O . LEU A 1 210 ? -3.460 77.543 6.516 1.00 15.75 207 LEU A O 1
ATOM 1567 N N . GLY A 1 211 ? -3.667 77.737 8.742 1.00 13.83 208 GLY A N 1
ATOM 1568 C CA . GLY A 1 211 ? -3.414 79.157 8.841 1.00 13.34 208 GLY A CA 1
ATOM 1569 C C . GLY A 1 211 ? -1.916 79.507 8.963 1.00 12.94 208 GLY A C 1
ATOM 1570 O O . GLY A 1 211 ? -1.044 78.638 8.905 1.00 12.46 208 GLY A O 1
ATOM 1571 N N . GLU A 1 212 ? -1.683 80.809 9.025 1.00 13.83 209 GLU A N 1
ATOM 1572 C CA . GLU A 1 212 ? -0.319 81.339 9.143 1.00 12.60 209 GLU A CA 1
ATOM 1573 C C . GLU A 1 212 ? -0.237 82.076 10.468 1.00 12.63 209 GLU A C 1
ATOM 1574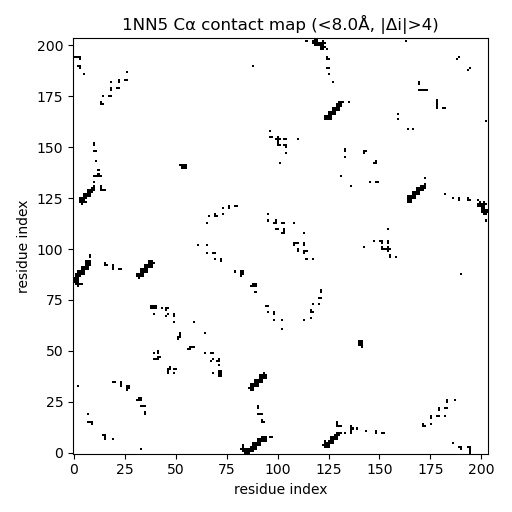 O O . GLU A 1 212 ? -1.098 82.878 10.832 1.00 14.57 209 GLU A O 1
ATOM 1580 N N . LEU A 1 213 ? 0.825 81.784 11.230 1.00 9.59 210 LEU A N 1
ATOM 1581 C CA . LEU A 1 213 ? 0.945 82.359 12.559 1.00 10.55 210 LEU A CA 1
ATOM 1582 C C . LEU A 1 213 ? 1.258 83.843 12.554 1.00 12.13 210 LEU A C 1
ATOM 1583 O O . LEU A 1 213 ? 2.143 84.344 11.860 1.00 11.47 210 LEU A O 1
ATOM 1588 N N . TRP A 1 214 ? 0.529 84.599 13.371 1.00 13.52 211 TRP A N 1
ATOM 1589 C CA . TRP A 1 214 ? 0.763 86.014 13.569 1.00 15.09 211 TRP A CA 1
ATOM 1590 C C . TRP A 1 214 ? 0.683 86.874 12.315 1.00 18.31 211 TRP A C 1
ATOM 1591 O O . TRP A 1 214 ? 1.359 87.917 12.227 1.00 19.54 211 TRP A O 1
ATOM 1602 N N . LYS A 1 215 ? -0.128 86.435 11.360 1.00 17.94 212 LYS A N 1
ATOM 1603 C CA . LYS A 1 215 ? -0.379 87.252 10.169 1.00 24.39 212 LYS A CA 1
ATOM 1604 C C . LYS A 1 215 ? -1.758 86.914 9.614 1.00 29.01 212 LYS A C 1
ATOM 1605 O O . LYS A 1 215 ? -2.333 85.886 10.041 1.00 31.42 212 LYS A O 1
#